Protein AF-A0A7J6D6B3-F1 (afdb_monomer_lite)

InterPro domains:
  IPR000008 C2 domain [PF00168] (29-111)
  IPR000008 C2 domain [PF00168] (119-202)
  IPR000008 C2 domain [PF00168] (240-325)
  IPR000008 C2 domain [PS50004] (6-124)
  IPR000008 C2 domain [PS50004] (220-336)
  IPR000008 C2 domain [SM00239] (27-114)
  IPR000008 C2 domain [SM00239] (117-210)
  IPR000008 C2 domain [SM00239] (239-335)
  IPR035892 C2 domain superfamily [G3DSA:2.60.40.150] (26-117)
  IPR035892 C2 domain superfamily [G3DSA:2.60.40.150] (118-225)
  IPR035892 C2 domain superfamily [G3DSA:2.60.40.150] (236-346)
  IPR035892 C2 domain superfamily [SSF49562] (24-112)
  IPR035892 C2 domain superfamily [SSF49562] (114-202)
  IPR035892 C2 domain superfamily [SSF49562] (237-329)
  IPR052784 Perforin-1 pore-forming [PTHR46096] (237-345)

pLDDT: mean 79.84, std 18.99, range [18.69, 97.81]

Radius of gyration: 27.4 Å; chains: 1; bounding box: 69×36×81 Å

Foldseek 3Di:
DDDDDDDDDDDPVVVVVVVPDPLQWAWAKDFFDKAAQQDDDPVGFQFFKKKWKDWAPFTAFIFGTHPRDRIDTGGAMGIDRGHGQQTKTKIWMWGDDLADIHTRDMDIDGHHQQFWWKKKFFKKWAQFDDDPVRFAFQKKKWKDWAPRTQGIFGTHPRDRIDTTGDMGIDRGRGQQTKIKMWMWGDDPPDIHTRAMDIDGDDADKDWDWDQGPRGIITIIMHIHGPRVDDDDDPPDQFKKKKFFKKWAQFADDPVGFAFQKKKWKDWAPRTHHIHGTHPRDRIDTDGHMTMDDNRHQQIKIKMWMWGDDSHDIHTQAMDIDRDDAAKDWDWDDTPRGIIIIIMHTD

Sequence (346 aa):
MVVFYNLGLVSLAVLMLVSQLDFASAAVRVFGLHARDLTGDPAGNNPDPYVKVWCGSNFGGMTEFRKDNANPSWSAEFNFPNCKTKDDLKFQVWDKDLNFDDHLGTCQRRLDFASAAVRVFGLHARDLTGDPAGNKPDPYLKVWCGSTFGGQTEYRKDTAHPTWSAEFNFPNCKVNETLKLEVWDKDLNFDDHLGTCTKQVQYGSFTITCYLKKGTVFYRLVSLAMLILASQLDFASAAVRVSSIYARGLTGDPFGNQPDPYIKVWCGSTFGGQTEYQRDTANPSWSAEFSFPNCRVGANLKLEVWDKDLIFDDYLGTCTKTLSRGVFNAVCSLNAGTLYYTYNVQ

Structure (mmCIF, N/CA/C/O backbone):
data_AF-A0A7J6D6B3-F1
#
_entry.id   AF-A0A7J6D6B3-F1
#
loop_
_atom_site.group_PDB
_atom_site.id
_atom_site.type_symbol
_atom_site.label_atom_id
_atom_site.label_alt_id
_atom_site.label_comp_id
_atom_site.label_asym_id
_atom_site.label_entity_id
_atom_site.label_seq_id
_atom_site.pdbx_PDB_ins_code
_atom_site.Cartn_x
_atom_site.Cartn_y
_atom_site.Cartn_z
_atom_site.occupancy
_atom_site.B_iso_or_equiv
_atom_site.auth_seq_id
_atom_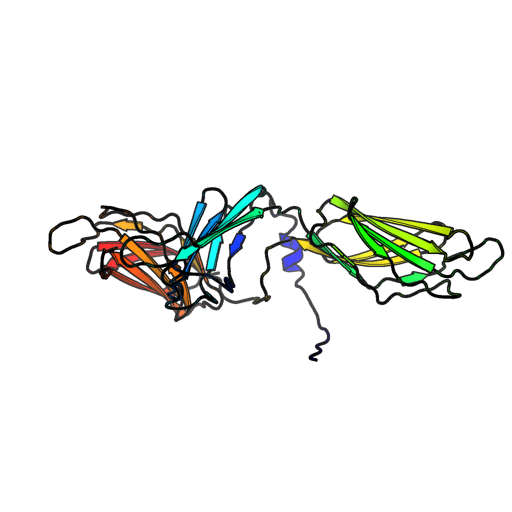site.auth_comp_id
_atom_site.auth_asym_id
_atom_site.auth_atom_id
_atom_site.pdbx_PDB_model_num
ATOM 1 N N . MET A 1 1 ? 19.019 -22.409 -2.254 1.00 32.78 1 MET A N 1
ATOM 2 C CA . MET A 1 1 ? 18.819 -22.600 -3.706 1.00 32.78 1 MET A CA 1
ATOM 3 C C . MET A 1 1 ? 17.417 -23.150 -3.908 1.00 32.78 1 MET A C 1
ATOM 5 O O . MET A 1 1 ? 17.170 -24.262 -3.471 1.00 32.78 1 MET A O 1
ATOM 9 N N . VAL A 1 2 ? 16.506 -22.373 -4.498 1.00 18.69 2 VAL A N 1
ATOM 10 C CA . VAL A 1 2 ? 15.187 -22.836 -4.968 1.00 18.69 2 VAL A CA 1
ATOM 11 C C . VAL A 1 2 ? 14.914 -22.103 -6.281 1.00 18.69 2 VAL A C 1
ATOM 13 O O . VAL A 1 2 ? 15.152 -20.901 -6.366 1.00 18.69 2 VAL A O 1
ATOM 16 N N . VAL A 1 3 ? 14.475 -22.836 -7.301 1.00 24.66 3 VAL A N 1
ATOM 17 C CA . VAL A 1 3 ? 14.192 -22.343 -8.657 1.00 24.66 3 VAL A CA 1
ATOM 18 C C . VAL A 1 3 ? 12.745 -22.691 -8.985 1.00 24.66 3 VAL A C 1
ATOM 20 O O . VAL A 1 3 ? 12.330 -23.813 -8.713 1.00 24.66 3 VAL A O 1
ATOM 23 N N . PHE A 1 4 ? 12.012 -21.780 -9.628 1.00 20.77 4 PHE A N 1
ATOM 24 C CA . PHE A 1 4 ? 10.742 -22.095 -10.289 1.00 20.77 4 PHE A CA 1
ATOM 25 C C . PHE A 1 4 ? 10.652 -21.389 -11.651 1.00 20.77 4 PHE A C 1
ATOM 27 O O . PHE A 1 4 ? 11.087 -20.249 -11.800 1.00 20.77 4 PHE A O 1
ATOM 34 N N . TYR A 1 5 ? 10.103 -22.093 -12.646 1.00 24.28 5 TYR A N 1
ATOM 35 C CA . TYR A 1 5 ? 9.922 -21.645 -14.033 1.00 24.28 5 TYR A CA 1
ATOM 36 C C . TYR A 1 5 ? 8.433 -21.379 -14.345 1.00 24.28 5 TYR A C 1
ATOM 38 O O . TYR A 1 5 ? 7.574 -22.075 -13.821 1.00 24.28 5 TYR A O 1
ATOM 46 N N . ASN A 1 6 ? 8.176 -20.410 -15.239 1.00 25.59 6 ASN A N 1
ATOM 47 C CA . ASN A 1 6 ? 7.006 -20.198 -16.126 1.00 25.59 6 ASN A CA 1
ATOM 48 C C . ASN A 1 6 ? 5.623 -20.821 -15.793 1.00 25.59 6 ASN A C 1
ATOM 50 O O . ASN A 1 6 ? 5.496 -22.039 -15.808 1.00 25.59 6 ASN A O 1
ATOM 54 N N . LEU A 1 7 ? 4.548 -20.005 -15.837 1.00 22.45 7 LEU A N 1
ATOM 55 C CA . LEU A 1 7 ? 3.576 -20.001 -16.964 1.00 22.45 7 LEU A CA 1
ATOM 56 C C . LEU A 1 7 ? 2.496 -18.882 -16.881 1.00 22.45 7 LEU A C 1
ATOM 58 O O . LEU A 1 7 ? 1.923 -18.652 -15.827 1.00 22.45 7 LEU A O 1
ATOM 62 N N . GLY A 1 8 ? 2.156 -18.288 -18.037 1.00 27.94 8 GLY A N 1
ATOM 63 C CA . GLY A 1 8 ? 0.769 -18.182 -18.552 1.00 27.94 8 GLY A CA 1
ATOM 64 C C . GLY A 1 8 ? -0.277 -17.191 -17.982 1.00 27.94 8 GLY A C 1
ATOM 65 O O . GLY A 1 8 ? -0.783 -17.375 -16.888 1.00 27.94 8 GLY A O 1
ATOM 66 N N . LEU A 1 9 ? -0.762 -16.301 -18.869 1.00 25.34 9 LEU A N 1
ATOM 67 C CA . LEU A 1 9 ? -2.100 -15.656 -18.900 1.00 25.34 9 LEU A CA 1
ATOM 68 C C . LEU A 1 9 ? -2.504 -14.656 -17.789 1.00 25.34 9 LEU A C 1
ATOM 70 O O . LEU A 1 9 ? -3.110 -15.004 -16.782 1.00 25.34 9 LEU A O 1
ATOM 74 N N . VAL A 1 10 ? -2.356 -13.360 -18.100 1.00 28.09 10 VAL A N 1
ATOM 75 C CA . VAL A 1 10 ? -3.153 -12.276 -17.491 1.00 28.09 10 VAL A CA 1
ATOM 76 C C . VAL A 1 10 ? -4.389 -12.023 -18.363 1.00 28.09 10 VAL A C 1
ATOM 78 O O . VAL A 1 10 ? -4.272 -11.879 -19.579 1.00 28.09 10 VAL A O 1
ATOM 81 N N . SER A 1 11 ? -5.575 -11.979 -17.750 1.00 31.98 11 SER A N 1
ATOM 82 C CA . SER A 1 11 ? -6.860 -11.821 -18.450 1.00 31.98 11 SER A CA 1
ATOM 83 C C . SER A 1 11 ? -6.976 -10.493 -19.214 1.00 31.98 11 SER A C 1
ATOM 85 O O . SER A 1 11 ? -6.721 -9.423 -18.657 1.00 31.98 11 SER A O 1
ATOM 87 N N . LEU A 1 12 ? -7.470 -10.558 -20.459 1.00 28.27 12 LEU A N 1
ATOM 88 C CA . LEU A 1 12 ? -7.765 -9.391 -21.308 1.00 28.27 12 LEU A CA 1
ATOM 89 C C . LEU A 1 12 ? -8.704 -8.374 -20.627 1.00 28.27 12 LEU A C 1
ATOM 91 O O . LEU A 1 12 ? -8.614 -7.176 -20.891 1.00 28.27 12 LEU A O 1
ATOM 95 N N . ALA A 1 13 ? -9.583 -8.840 -19.733 1.00 26.12 13 ALA A N 1
ATOM 96 C CA . ALA A 1 13 ? -10.536 -7.993 -19.017 1.00 26.12 13 ALA A CA 1
ATOM 97 C C . ALA A 1 13 ? -9.857 -7.007 -18.047 1.00 26.12 13 ALA A C 1
ATOM 99 O O . ALA A 1 13 ? -10.370 -5.912 -17.831 1.00 26.12 13 ALA A O 1
ATOM 100 N N . VAL A 1 14 ? -8.685 -7.358 -17.501 1.00 31.08 14 VAL A N 1
ATOM 101 C CA . VAL A 1 14 ? -7.934 -6.482 -16.584 1.00 31.08 14 VAL A CA 1
ATOM 102 C C . VAL A 1 14 ? -7.269 -5.331 -17.349 1.00 31.08 14 VAL A C 1
ATOM 104 O O . VAL A 1 14 ? -7.207 -4.219 -16.840 1.00 31.08 14 VAL A O 1
ATOM 107 N N . LEU A 1 15 ? -6.837 -5.558 -18.595 1.00 32.09 15 LEU A N 1
ATOM 108 C CA . LEU A 1 15 ? -6.246 -4.520 -19.455 1.00 32.09 15 LEU A CA 1
ATOM 109 C C . LEU A 1 15 ? -7.269 -3.471 -19.925 1.00 32.09 15 LEU A C 1
ATOM 111 O O . LEU A 1 15 ? -6.925 -2.298 -20.036 1.00 32.09 15 LEU A O 1
ATOM 115 N N . MET A 1 16 ? -8.519 -3.875 -20.174 1.00 29.30 16 MET A N 1
ATOM 116 C CA . MET A 1 16 ? -9.579 -2.991 -20.689 1.00 29.30 16 MET A CA 1
ATOM 117 C C . MET A 1 16 ? -10.085 -1.956 -19.669 1.00 29.30 16 MET A C 1
ATOM 119 O O . MET A 1 16 ? -10.545 -0.894 -20.072 1.00 29.30 16 MET A O 1
ATOM 123 N N . LEU A 1 17 ? -10.002 -2.233 -18.363 1.00 37.72 17 LEU A N 1
ATOM 124 C CA . LEU A 1 17 ? -10.461 -1.303 -17.316 1.00 37.72 17 LEU A CA 1
ATOM 125 C C . LEU A 1 17 ? -9.469 -0.156 -17.050 1.00 37.72 17 LEU A C 1
ATOM 127 O O . LEU A 1 17 ? -9.865 0.931 -16.636 1.00 37.72 17 LEU A O 1
ATOM 131 N N . VAL A 1 18 ? -8.177 -0.376 -17.312 1.00 38.53 18 VAL A N 1
ATOM 132 C CA . VAL A 1 18 ? -7.094 0.574 -16.989 1.00 38.53 18 VAL A CA 1
ATOM 133 C C . VAL A 1 18 ? -7.127 1.831 -17.872 1.00 38.53 18 VAL A C 1
ATOM 135 O O . VAL A 1 18 ? -6.624 2.872 -17.464 1.00 38.53 18 VAL A O 1
ATOM 138 N N . SER A 1 19 ? -7.760 1.781 -19.048 1.00 35.44 19 SER A N 1
ATOM 139 C CA . SER A 1 19 ? -7.907 2.937 -19.949 1.00 35.44 19 SER A CA 1
ATOM 140 C C . SER A 1 19 ? -9.041 3.904 -19.574 1.00 35.44 19 SER A C 1
ATOM 142 O O . SER A 1 19 ? -9.163 4.948 -20.212 1.00 35.44 19 SER A O 1
ATOM 144 N N . GLN A 1 20 ? -9.857 3.584 -18.561 1.00 34.94 20 GLN A N 1
ATOM 145 C CA . GLN A 1 20 ? -10.961 4.434 -18.078 1.00 34.94 20 GLN A CA 1
ATOM 146 C C . GLN A 1 20 ? -10.840 4.838 -16.599 1.00 34.94 20 GLN A C 1
ATOM 148 O O . GLN A 1 20 ? -11.700 5.550 -16.085 1.00 34.94 20 GLN A O 1
ATOM 153 N N . LEU A 1 21 ? -9.783 4.405 -15.908 1.00 39.59 21 LEU A N 1
ATOM 154 C CA . LEU A 1 21 ? -9.513 4.806 -14.530 1.00 39.59 21 LEU A CA 1
ATOM 155 C C . LEU A 1 21 ? -8.898 6.210 -14.493 1.00 39.59 21 LEU A C 1
ATOM 157 O O . LEU A 1 21 ? -7.819 6.442 -15.036 1.00 39.59 21 LEU A O 1
ATOM 161 N N . ASP A 1 22 ? -9.568 7.134 -13.804 1.00 34.34 22 ASP A N 1
ATOM 162 C CA . ASP A 1 22 ? -8.961 8.404 -13.414 1.00 34.34 22 ASP A CA 1
ATOM 163 C C . ASP A 1 22 ? -7.906 8.139 -12.326 1.00 34.34 22 ASP A C 1
ATOM 165 O O . ASP A 1 22 ? -8.219 7.909 -11.156 1.00 34.34 22 ASP A O 1
ATOM 169 N N . PHE A 1 23 ? -6.632 8.157 -1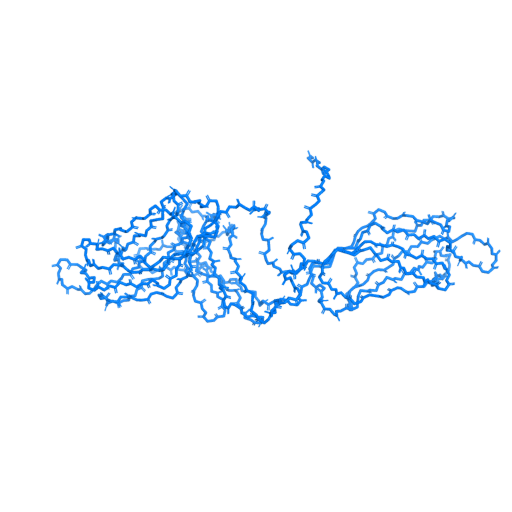2.723 1.00 40.41 23 PHE A N 1
ATOM 170 C CA . PHE A 1 23 ? -5.488 7.926 -11.835 1.00 40.41 23 PHE A CA 1
ATOM 171 C C . PHE A 1 23 ? -5.298 9.027 -10.766 1.00 40.41 23 PHE A C 1
ATOM 173 O O . PHE A 1 23 ? -4.365 8.936 -9.964 1.00 40.41 23 PHE A O 1
ATOM 180 N N . ALA A 1 24 ? -6.157 10.055 -10.713 1.00 35.91 24 ALA A N 1
ATOM 181 C CA . ALA A 1 24 ? -6.178 11.035 -9.627 1.00 35.91 24 ALA A CA 1
ATOM 182 C C . ALA A 1 24 ? -6.501 10.415 -8.251 1.00 35.91 24 ALA A C 1
ATOM 184 O O . ALA A 1 24 ? -6.016 10.919 -7.233 1.00 35.91 24 ALA A O 1
ATOM 185 N N . SER A 1 25 ? -7.265 9.315 -8.214 1.00 41.88 25 SER A N 1
ATOM 186 C CA . SER A 1 25 ? -7.573 8.552 -6.997 1.00 41.88 25 SER A CA 1
ATOM 187 C C . SER A 1 25 ? -7.360 7.055 -7.212 1.00 41.88 25 SER A C 1
ATOM 189 O O . SER A 1 25 ? -8.041 6.438 -8.030 1.00 41.88 25 SER A O 1
ATOM 191 N N . ALA A 1 26 ? -6.461 6.455 -6.435 1.00 48.12 26 ALA A N 1
ATOM 192 C CA . ALA A 1 26 ? -6.279 5.009 -6.395 1.00 48.12 26 ALA A CA 1
ATOM 193 C C . ALA A 1 26 ? -6.653 4.493 -5.005 1.00 48.12 26 ALA A C 1
ATOM 195 O O . ALA A 1 26 ? -6.256 5.076 -3.996 1.00 48.12 26 ALA A O 1
ATOM 196 N N . ALA A 1 27 ? -7.371 3.369 -4.945 1.00 58.22 27 ALA A N 1
ATOM 197 C CA . ALA A 1 27 ? -7.605 2.683 -3.683 1.00 58.22 27 ALA A CA 1
ATOM 198 C C . ALA A 1 27 ? -6.277 2.095 -3.177 1.00 58.22 27 ALA A C 1
ATOM 200 O O . ALA A 1 27 ? -5.807 1.077 -3.689 1.00 58.22 27 ALA A O 1
ATOM 201 N N . VAL A 1 28 ? -5.659 2.749 -2.193 1.00 68.75 28 VAL A N 1
ATOM 202 C CA . VAL A 1 28 ? -4.414 2.273 -1.582 1.00 68.75 28 VAL A CA 1
ATOM 203 C C . VAL A 1 28 ? -4.753 1.235 -0.527 1.00 68.75 28 VAL A C 1
ATOM 205 O O . VAL A 1 28 ? -5.562 1.477 0.369 1.00 68.75 28 VAL A O 1
ATOM 208 N N . ARG A 1 29 ? -4.106 0.076 -0.630 1.00 66.81 29 ARG A N 1
ATOM 209 C CA . ARG A 1 29 ? -4.204 -1.017 0.333 1.00 66.81 29 ARG A CA 1
ATOM 210 C C . ARG A 1 29 ? -2.893 -1.132 1.101 1.00 66.81 29 ARG A C 1
ATOM 212 O O . ARG A 1 29 ? -1.826 -1.123 0.493 1.00 66.81 29 ARG A O 1
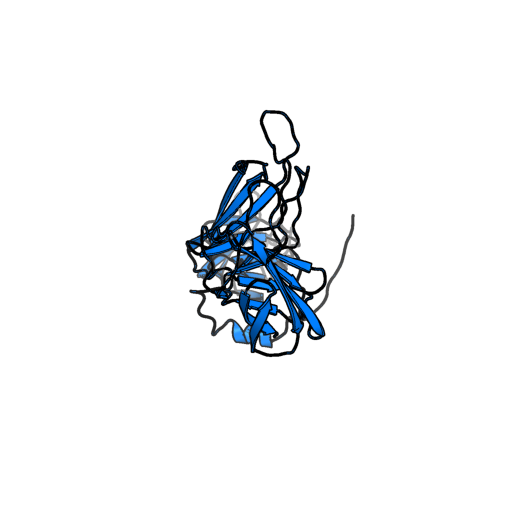ATOM 219 N N . VAL A 1 30 ? -2.987 -1.282 2.414 1.00 70.56 30 VAL A N 1
ATOM 220 C CA . VAL A 1 30 ? -1.868 -1.582 3.311 1.00 70.56 30 VAL A CA 1
ATOM 221 C C . VAL A 1 30 ? -2.106 -2.949 3.933 1.00 70.56 30 VAL A C 1
ATOM 223 O O . VAL A 1 30 ? -3.174 -3.185 4.487 1.00 70.56 30 VAL A O 1
ATOM 226 N N . PHE A 1 31 ? -1.116 -3.832 3.841 1.00 69.69 31 PHE A N 1
ATOM 227 C CA . PHE A 1 31 ? -1.141 -5.200 4.362 1.00 69.69 31 PHE A CA 1
ATOM 228 C C . PHE A 1 31 ? 0.298 -5.718 4.522 1.00 69.69 31 PHE A C 1
ATOM 230 O O . PHE A 1 31 ? 1.243 -5.066 4.073 1.00 69.69 31 PHE A O 1
ATOM 237 N N . GLY A 1 32 ? 0.479 -6.876 5.167 1.00 67.50 32 GLY A N 1
ATOM 238 C CA . GLY A 1 32 ? 1.806 -7.485 5.351 1.00 67.50 32 GLY A CA 1
ATOM 239 C C . GLY A 1 32 ? 2.746 -6.671 6.250 1.00 67.50 32 GLY A C 1
ATOM 240 O O . GLY A 1 32 ? 3.968 -6.722 6.083 1.00 67.50 32 GLY A O 1
ATOM 241 N N . LEU A 1 33 ? 2.179 -5.889 7.176 1.00 75.12 33 LEU A N 1
ATOM 242 C CA . LEU A 1 33 ? 2.941 -5.053 8.096 1.00 75.12 33 LEU A CA 1
ATOM 243 C C . LEU A 1 33 ? 3.822 -5.917 9.002 1.00 75.12 33 LEU A C 1
ATOM 245 O O . LEU A 1 33 ? 3.358 -6.871 9.630 1.00 75.12 33 LEU A O 1
ATOM 249 N N . HIS A 1 34 ? 5.088 -5.534 9.096 1.00 80.69 34 HIS A N 1
ATOM 250 C CA . HIS A 1 34 ? 6.071 -6.116 9.996 1.00 80.69 34 HIS A CA 1
ATOM 251 C C . HIS A 1 34 ? 7.099 -5.049 10.373 1.00 80.69 34 HIS A C 1
ATOM 253 O O . HIS A 1 34 ? 7.338 -4.108 9.613 1.00 80.69 34 HIS A O 1
ATOM 259 N N . ALA A 1 35 ? 7.705 -5.205 11.543 1.00 79.44 35 ALA A N 1
ATOM 260 C CA . ALA A 1 35 ? 8.858 -4.425 11.966 1.00 79.44 35 ALA A CA 1
ATOM 261 C C . ALA A 1 35 ? 9.944 -5.369 12.494 1.00 79.44 35 ALA A C 1
ATOM 263 O O . ALA A 1 35 ? 9.709 -6.562 12.694 1.00 79.44 35 ALA A O 1
ATOM 264 N N . ARG A 1 36 ? 11.146 -4.834 12.676 1.00 83.81 36 ARG A N 1
ATOM 265 C CA . ARG A 1 36 ? 12.301 -5.555 13.205 1.00 83.81 36 ARG A CA 1
ATOM 266 C C . ARG A 1 36 ? 13.120 -4.633 14.083 1.00 83.81 36 ARG A C 1
ATOM 268 O O . ARG A 1 36 ? 13.089 -3.422 13.860 1.00 83.81 36 ARG A O 1
ATOM 275 N N . ASP A 1 37 ? 13.867 -5.231 15.001 1.00 87.06 37 ASP A N 1
ATOM 276 C CA . ASP A 1 37 ? 14.859 -4.542 15.826 1.00 87.06 37 ASP A CA 1
ATOM 277 C C . ASP A 1 37 ? 14.285 -3.301 16.551 1.00 87.06 37 ASP A C 1
ATOM 279 O O . ASP A 1 37 ? 14.974 -2.294 16.712 1.00 87.06 37 ASP A O 1
ATOM 283 N N . LEU A 1 38 ? 13.005 -3.350 16.952 1.00 86.75 38 LEU A N 1
ATOM 284 C CA . LEU A 1 38 ? 12.375 -2.283 17.731 1.00 86.75 38 LEU A CA 1
ATOM 285 C C . LEU A 1 38 ? 12.923 -2.285 19.162 1.00 86.75 38 LEU A C 1
ATOM 287 O O . LEU A 1 38 ? 12.948 -3.322 19.822 1.00 86.75 38 LEU A O 1
ATOM 291 N N . THR A 1 39 ? 13.306 -1.111 19.651 1.00 83.06 39 THR A N 1
ATOM 292 C CA . THR A 1 39 ? 13.701 -0.900 21.047 1.00 83.06 39 THR A CA 1
ATOM 293 C C . THR A 1 39 ? 12.499 -0.368 21.816 1.00 83.06 39 THR A C 1
ATOM 295 O O . THR A 1 39 ? 11.926 0.628 21.383 1.00 83.06 39 THR A O 1
ATOM 298 N N . GLY A 1 40 ? 12.133 -1.018 22.922 1.00 72.50 40 GLY A N 1
ATOM 299 C CA . GLY A 1 40 ? 11.169 -0.480 23.885 1.00 72.50 40 GLY A CA 1
ATOM 300 C C . GLY A 1 40 ? 11.831 0.472 24.884 1.00 72.50 40 GLY A C 1
ATOM 301 O O . GLY A 1 40 ? 12.902 1.030 24.620 1.00 72.50 40 GLY A O 1
ATOM 302 N N . ASP A 1 41 ? 11.205 0.615 26.047 1.00 75.12 41 ASP A N 1
ATOM 303 C CA . ASP A 1 41 ? 11.610 1.523 27.121 1.00 75.12 41 ASP A CA 1
ATOM 304 C C . ASP A 1 41 ? 13.110 1.519 27.482 1.00 75.12 41 ASP A C 1
ATOM 306 O O . ASP A 1 41 ? 13.740 0.455 27.562 1.00 75.12 41 ASP A O 1
ATOM 310 N N . PRO A 1 42 ? 13.670 2.674 27.910 1.00 62.88 42 PRO A N 1
ATOM 311 C CA . PRO A 1 42 ? 15.012 2.766 28.499 1.00 62.88 42 PRO A CA 1
ATOM 312 C C . PRO A 1 42 ? 15.257 1.844 29.709 1.00 62.88 42 PRO A C 1
ATOM 314 O O . PRO A 1 42 ? 16.409 1.625 30.084 1.00 62.88 42 PRO A O 1
ATOM 317 N N . ALA A 1 43 ? 14.195 1.319 30.330 1.00 65.50 43 ALA A N 1
ATOM 318 C CA . ALA A 1 43 ? 14.255 0.343 31.418 1.00 65.50 43 ALA A CA 1
ATOM 319 C C . ALA A 1 43 ? 14.590 -1.094 30.956 1.00 65.50 43 ALA A C 1
ATOM 321 O O . ALA A 1 43 ? 14.887 -1.940 31.800 1.00 65.50 43 ALA A O 1
ATOM 322 N N . GLY A 1 44 ? 14.589 -1.371 29.645 1.00 60.62 44 GLY A N 1
ATOM 323 C CA . GLY A 1 44 ? 15.027 -2.650 29.072 1.00 60.62 44 GLY A CA 1
ATOM 324 C C . GLY A 1 44 ? 13.933 -3.707 28.894 1.00 60.62 44 GLY A C 1
ATOM 325 O O . GLY A 1 44 ? 14.260 -4.888 28.767 1.00 60.62 44 GLY A O 1
ATOM 326 N N . ASN A 1 45 ? 12.660 -3.308 28.874 1.00 75.75 45 ASN A N 1
ATOM 327 C CA . ASN A 1 45 ? 11.559 -4.196 28.496 1.00 75.75 45 ASN A CA 1
ATOM 328 C C . ASN A 1 45 ? 11.512 -4.373 26.966 1.00 75.75 45 ASN A C 1
ATOM 330 O O . ASN A 1 45 ? 11.951 -3.505 26.209 1.00 75.75 45 ASN A O 1
ATOM 334 N N . ASN A 1 46 ? 10.996 -5.513 26.504 1.00 83.38 46 ASN A N 1
ATOM 335 C CA . ASN A 1 46 ? 10.741 -5.731 25.079 1.00 83.38 46 ASN A CA 1
ATOM 336 C C . ASN A 1 46 ? 9.449 -4.972 24.717 1.00 83.38 46 ASN A C 1
ATOM 338 O O . ASN A 1 46 ? 8.516 -5.033 25.514 1.00 83.38 46 ASN A O 1
ATOM 342 N N . PRO A 1 47 ? 9.365 -4.270 23.574 1.00 89.88 47 PRO A N 1
ATOM 343 C CA . PRO A 1 47 ? 8.207 -3.432 23.283 1.00 89.88 47 PRO A CA 1
ATOM 344 C C . PRO A 1 47 ? 6.952 -4.277 23.034 1.00 89.88 47 PRO A C 1
ATOM 346 O O . PRO A 1 47 ? 7.041 -5.406 22.539 1.00 89.88 47 PRO A O 1
ATOM 349 N N . ASP A 1 48 ? 5.788 -3.676 23.251 1.00 92.44 48 ASP A N 1
ATOM 350 C CA . ASP A 1 48 ? 4.448 -4.157 22.926 1.00 92.44 48 ASP A CA 1
ATOM 351 C C . ASP A 1 48 ? 3.912 -3.438 21.655 1.00 92.44 48 ASP A C 1
ATOM 353 O O . ASP A 1 48 ? 2.897 -2.738 21.699 1.00 92.44 48 ASP A O 1
ATOM 357 N N . PRO A 1 49 ? 4.551 -3.550 20.469 1.00 92.56 49 PRO A N 1
ATOM 358 C CA . PRO A 1 49 ? 4.311 -2.604 19.388 1.00 92.56 49 PRO A CA 1
ATOM 359 C C . PRO A 1 49 ? 2.970 -2.782 18.672 1.00 92.56 49 PRO A C 1
ATOM 361 O O . PRO A 1 49 ? 2.527 -3.899 18.369 1.00 92.56 49 PRO A O 1
ATOM 364 N N . TYR A 1 50 ? 2.397 -1.654 18.256 1.00 92.44 50 TYR A N 1
ATOM 365 C CA . TYR A 1 50 ? 1.302 -1.558 17.291 1.00 92.44 50 TYR A CA 1
ATOM 366 C C . TYR A 1 50 ? 1.550 -0.443 16.261 1.00 92.44 50 TYR A C 1
ATOM 368 O O . TYR A 1 50 ? 2.424 0.408 16.434 1.00 92.44 50 TYR A O 1
ATOM 376 N N . VAL A 1 51 ? 0.798 -0.449 15.153 1.00 91.81 51 VAL A N 1
ATOM 377 C CA . VAL A 1 51 ? 0.958 0.529 14.061 1.00 91.81 51 VAL A CA 1
ATOM 378 C C . VAL A 1 51 ? -0.341 1.281 13.794 1.00 91.81 51 VAL A C 1
ATOM 380 O O . VAL A 1 51 ? -1.362 0.661 13.498 1.00 91.81 51 VAL A O 1
ATOM 383 N N . LYS A 1 52 ? -0.285 2.618 13.819 1.00 91.69 52 LYS A N 1
ATOM 384 C CA . LYS A 1 52 ? -1.338 3.525 13.329 1.00 91.69 52 LYS A CA 1
ATOM 385 C C . LYS A 1 52 ? -1.064 3.897 11.870 1.00 91.69 52 LYS A C 1
ATOM 387 O O . LYS A 1 52 ? 0.047 4.332 11.553 1.00 91.69 52 LYS A O 1
ATOM 392 N N . VAL A 1 53 ? -2.054 3.757 10.985 1.00 87.06 53 VAL A N 1
ATOM 393 C CA . VAL A 1 53 ? -1.879 3.949 9.532 1.00 87.06 53 VAL A CA 1
ATOM 394 C C . VAL A 1 53 ? -2.740 5.101 9.011 1.00 87.06 53 VAL A C 1
ATOM 396 O O . VAL A 1 53 ? -3.929 5.200 9.309 1.00 87.06 53 VAL A O 1
ATOM 399 N N . TRP A 1 54 ? -2.137 5.966 8.196 1.00 88.44 54 TRP A N 1
ATOM 400 C CA . TRP A 1 54 ? -2.740 7.188 7.663 1.00 88.44 54 TRP A CA 1
ATOM 401 C C . TRP A 1 54 ? -2.443 7.355 6.171 1.00 88.44 54 TRP A C 1
ATOM 403 O O . TRP A 1 54 ? -1.349 7.012 5.723 1.00 88.44 54 TRP A O 1
ATOM 413 N N . CYS A 1 55 ? -3.362 7.974 5.429 1.00 83.69 55 CYS A N 1
ATOM 414 C CA . CYS A 1 55 ? -3.113 8.473 4.075 1.00 83.69 55 CYS A CA 1
ATOM 415 C C . CYS A 1 55 ? -3.545 9.937 3.966 1.00 83.69 55 CYS A C 1
ATOM 417 O O . CYS A 1 55 ? -4.733 10.255 4.079 1.00 83.69 55 CYS A O 1
ATOM 419 N N . GLY A 1 56 ? -2.574 10.836 3.791 1.00 86.94 56 GLY A N 1
ATOM 420 C CA . GLY A 1 56 ? -2.800 12.272 3.921 1.00 86.94 56 GLY A CA 1
ATOM 421 C C . GLY A 1 56 ? -3.337 12.601 5.318 1.00 86.94 56 GLY A C 1
ATOM 422 O O . GLY A 1 56 ? -2.727 12.249 6.327 1.00 86.94 56 GLY A O 1
ATOM 423 N N . SER A 1 57 ? -4.506 13.242 5.382 1.00 87.00 57 SER A N 1
ATOM 424 C CA . SER A 1 57 ? -5.228 13.523 6.632 1.00 87.00 57 SER A CA 1
ATOM 425 C C . SER A 1 57 ? -6.140 12.385 7.111 1.00 87.00 57 SER A C 1
ATOM 427 O O . SER A 1 57 ? -6.706 12.487 8.196 1.00 87.00 57 SER A O 1
ATOM 429 N N . ASN A 1 58 ? -6.339 11.329 6.317 1.00 84.88 58 ASN A N 1
ATOM 430 C CA . ASN A 1 58 ? -7.320 10.286 6.619 1.00 84.88 58 ASN A CA 1
ATOM 431 C C . ASN A 1 58 ? -6.700 9.192 7.495 1.00 84.88 58 ASN A C 1
ATOM 433 O O . ASN A 1 58 ? -5.708 8.573 7.102 1.00 84.88 58 ASN A O 1
ATOM 437 N N . PHE A 1 59 ? -7.307 8.927 8.652 1.00 88.19 59 PHE A N 1
ATOM 438 C CA . PHE A 1 59 ? -6.954 7.785 9.492 1.00 88.19 59 PHE A CA 1
ATOM 439 C C . PHE A 1 59 ? -7.558 6.496 8.928 1.00 88.19 59 PHE A C 1
ATOM 441 O O . PHE A 1 59 ? -8.753 6.450 8.645 1.00 88.19 59 PHE A O 1
ATOM 448 N N . GLY A 1 60 ? -6.742 5.454 8.767 1.00 79.81 60 GLY A N 1
ATOM 449 C CA . GLY A 1 60 ? -7.197 4.144 8.288 1.00 79.81 60 GLY A CA 1
ATOM 450 C C . GLY A 1 60 ? -7.552 3.165 9.403 1.00 79.81 60 GLY A C 1
ATOM 451 O O . GLY A 1 60 ? -8.242 2.186 9.144 1.00 79.81 60 GLY A O 1
ATOM 452 N N . GLY A 1 61 ? -7.087 3.419 10.629 1.00 88.94 61 GLY A N 1
ATOM 453 C CA . GLY A 1 61 ? -7.142 2.478 11.745 1.00 88.94 61 GLY A CA 1
ATOM 454 C C . GLY A 1 61 ? -5.750 2.089 12.247 1.00 88.94 61 GLY A C 1
ATOM 455 O O . GLY A 1 61 ? -4.720 2.601 11.792 1.00 88.94 61 GLY A O 1
ATOM 456 N N . MET A 1 62 ? -5.732 1.175 13.214 1.00 92.62 62 MET A N 1
ATOM 457 C CA . MET A 1 62 ? -4.511 0.646 13.811 1.00 92.62 62 MET A CA 1
ATOM 458 C C . MET A 1 62 ? -4.564 -0.868 14.024 1.00 92.62 62 MET A C 1
ATOM 460 O O . MET A 1 62 ? -5.626 -1.495 13.966 1.00 92.62 62 MET A O 1
ATOM 464 N N . THR A 1 63 ? -3.393 -1.468 14.222 1.00 89.56 63 THR A N 1
ATOM 465 C CA . THR A 1 63 ? -3.253 -2.899 14.517 1.00 89.56 63 THR A CA 1
ATOM 466 C C . THR A 1 63 ? -3.575 -3.206 15.986 1.00 89.56 63 THR A C 1
ATOM 468 O O . THR A 1 63 ? -3.687 -2.308 16.819 1.00 89.56 63 THR A O 1
ATOM 471 N N . GLU A 1 64 ? -3.682 -4.493 16.320 1.00 90.38 64 GLU A N 1
ATOM 472 C CA . GLU A 1 64 ? -3.454 -4.967 17.690 1.00 90.38 64 GLU A CA 1
ATOM 473 C C . GLU A 1 64 ? -1.977 -4.771 18.059 1.00 90.38 64 GLU A C 1
ATOM 475 O O . GLU A 1 64 ? -1.106 -4.745 17.177 1.00 90.38 64 GLU A O 1
ATOM 480 N N . PHE A 1 65 ? -1.699 -4.675 19.357 1.00 91.31 65 PHE A N 1
ATOM 481 C CA . PHE A 1 65 ? -0.337 -4.703 19.873 1.00 91.31 65 PHE A CA 1
ATOM 482 C C . PHE A 1 65 ? 0.223 -6.130 19.918 1.00 91.31 65 PHE A C 1
ATOM 484 O O . PHE A 1 65 ? -0.519 -7.120 19.896 1.00 91.31 65 PHE A O 1
ATOM 491 N N . ARG A 1 66 ? 1.551 -6.256 19.920 1.00 91.06 66 ARG A N 1
ATOM 492 C CA . ARG A 1 66 ? 2.254 -7.542 19.995 1.00 91.06 66 ARG A CA 1
ATOM 493 C C . ARG A 1 66 ? 3.095 -7.591 21.253 1.00 91.06 66 ARG A C 1
ATOM 495 O O . ARG A 1 66 ? 4.239 -7.173 21.215 1.00 91.06 66 ARG A O 1
ATOM 502 N N . LYS A 1 67 ? 2.518 -8.132 22.327 1.00 91.00 67 LYS A N 1
ATOM 503 C CA . LYS A 1 67 ? 3.183 -8.208 23.624 1.00 91.00 67 LYS A CA 1
ATOM 504 C C . LYS A 1 67 ? 4.598 -8.806 23.547 1.00 91.00 67 LYS A C 1
ATOM 506 O O . LYS A 1 67 ? 4.777 -9.846 22.908 1.00 91.00 67 LYS A O 1
ATOM 511 N N . ASP A 1 68 ? 5.540 -8.159 24.229 1.00 90.06 68 ASP A N 1
ATOM 512 C CA . ASP A 1 68 ? 6.944 -8.521 24.396 1.00 90.06 68 ASP A CA 1
ATOM 513 C C . ASP A 1 68 ? 7.615 -8.918 23.062 1.00 90.06 68 ASP A C 1
ATOM 515 O O . ASP A 1 68 ? 8.216 -9.994 22.954 1.00 90.06 68 ASP A O 1
ATOM 519 N N . ASN A 1 69 ? 7.519 -8.088 22.014 1.00 89.19 69 ASN A N 1
ATOM 520 C CA . ASN A 1 69 ? 7.985 -8.439 20.669 1.00 89.19 69 ASN A CA 1
ATOM 521 C C . ASN A 1 69 ? 8.607 -7.286 19.849 1.00 89.19 69 ASN A C 1
ATOM 523 O O . ASN A 1 69 ? 7.938 -6.638 19.046 1.00 89.19 69 ASN A O 1
ATOM 527 N N . ALA A 1 70 ? 9.938 -7.165 19.904 1.00 87.75 70 ALA A N 1
ATOM 528 C CA . ALA A 1 70 ? 10.746 -6.286 19.044 1.00 87.75 70 ALA A CA 1
ATOM 529 C C . ALA A 1 70 ? 10.711 -6.579 17.522 1.00 87.75 70 ALA A C 1
ATOM 531 O O . ALA A 1 70 ? 11.179 -5.760 16.726 1.00 87.75 70 ALA A O 1
ATOM 532 N N . ASN A 1 71 ? 10.195 -7.736 17.087 1.00 84.88 71 ASN A N 1
ATOM 533 C CA . ASN A 1 71 ? 10.146 -8.159 15.679 1.00 84.88 71 ASN A CA 1
ATOM 534 C C . ASN A 1 71 ? 8.714 -8.557 15.253 1.00 84.88 71 ASN A C 1
ATOM 536 O O . ASN A 1 71 ? 8.458 -9.705 14.870 1.00 84.88 71 ASN A O 1
ATOM 540 N N . PRO A 1 72 ? 7.740 -7.638 15.370 1.00 87.50 72 PRO A N 1
ATOM 541 C CA . PRO A 1 72 ? 6.327 -7.948 15.222 1.00 87.50 72 PRO A CA 1
ATOM 542 C C . PRO A 1 72 ? 5.916 -8.177 13.765 1.00 87.50 72 PRO A C 1
ATOM 544 O O . PRO A 1 72 ? 6.512 -7.674 12.811 1.00 87.50 72 PRO A O 1
ATOM 547 N N . SER A 1 73 ? 4.812 -8.902 13.593 1.00 80.38 73 SER A N 1
ATOM 548 C CA . SER A 1 73 ? 4.089 -9.014 12.324 1.00 80.38 73 SER A CA 1
ATOM 549 C C . SER A 1 73 ? 2.581 -8.980 12.576 1.00 80.38 73 SER A C 1
ATOM 551 O O . SER A 1 73 ? 2.072 -9.584 13.533 1.00 80.38 73 SER A O 1
ATOM 553 N N . TRP A 1 74 ? 1.857 -8.276 11.708 1.00 81.00 74 TRP A N 1
ATOM 554 C CA . TRP A 1 74 ? 0.422 -8.036 11.839 1.00 81.00 74 TRP A CA 1
ATOM 555 C C . TRP A 1 74 ? -0.325 -8.470 10.575 1.00 81.00 74 TRP A C 1
ATOM 557 O O . TRP A 1 74 ? 0.066 -8.145 9.457 1.00 81.00 74 TRP A O 1
ATOM 567 N N . SER A 1 75 ? -1.436 -9.182 10.770 1.00 75.12 75 SER A N 1
ATOM 568 C CA . SER A 1 75 ? -2.355 -9.607 9.704 1.00 75.12 75 SER A CA 1
ATOM 569 C C . SER A 1 75 ? -3.403 -8.553 9.339 1.00 75.12 75 SER A C 1
ATOM 571 O O . SER A 1 75 ? -4.219 -8.802 8.460 1.00 75.12 75 SER A O 1
ATOM 573 N N . ALA A 1 76 ? -3.437 -7.430 10.062 1.00 76.19 76 ALA A N 1
ATOM 574 C CA . ALA A 1 76 ? -4.409 -6.364 9.855 1.00 76.19 76 ALA A CA 1
ATOM 575 C C . ALA A 1 76 ? -4.178 -5.662 8.510 1.00 76.19 76 ALA A C 1
ATOM 577 O O . ALA A 1 76 ? -3.038 -5.527 8.051 1.00 76.19 76 ALA A O 1
ATOM 578 N N . GLU A 1 77 ? -5.265 -5.192 7.903 1.00 74.56 77 GLU A N 1
ATOM 579 C CA . GLU A 1 77 ? -5.244 -4.594 6.574 1.00 74.56 77 GLU A CA 1
ATOM 580 C C . GLU A 1 77 ? -6.132 -3.357 6.487 1.00 74.56 77 GLU A C 1
ATOM 582 O O . GLU A 1 77 ? -7.304 -3.370 6.867 1.00 74.56 77 GLU A O 1
ATOM 587 N N . PHE A 1 78 ? -5.583 -2.299 5.896 1.00 73.12 78 PHE A N 1
ATOM 588 C CA . PHE A 1 78 ? -6.228 -0.993 5.815 1.00 73.12 78 PHE A CA 1
ATOM 589 C C . PHE A 1 78 ? -6.480 -0.618 4.357 1.00 73.12 78 PHE A C 1
ATOM 591 O O . PHE A 1 78 ? -5.623 -0.817 3.487 1.00 73.12 78 PHE A O 1
ATOM 598 N N . ASN A 1 79 ? -7.664 -0.073 4.083 1.00 69.62 79 ASN A N 1
ATOM 599 C CA . ASN A 1 79 ? -8.077 0.364 2.754 1.00 69.62 79 ASN A CA 1
ATOM 600 C C . ASN A 1 79 ? -8.354 1.866 2.766 1.00 69.62 79 ASN A C 1
ATOM 602 O O . ASN A 1 79 ? -9.178 2.347 3.533 1.00 69.62 79 ASN A O 1
ATOM 606 N N . PHE A 1 80 ? -7.714 2.587 1.855 1.00 71.25 80 PHE A N 1
ATOM 607 C CA . PHE A 1 80 ? -7.911 4.013 1.658 1.00 71.25 80 PHE A CA 1
ATOM 608 C C . PHE A 1 80 ? -8.440 4.238 0.234 1.00 71.25 80 PHE A C 1
ATOM 610 O O . PHE A 1 80 ? -7.647 4.382 -0.701 1.00 71.25 80 PHE A O 1
ATOM 617 N N . PRO A 1 81 ? -9.770 4.254 0.019 1.00 63.66 81 PRO A N 1
ATOM 618 C CA . PRO A 1 81 ? -10.339 4.352 -1.327 1.00 63.66 81 PRO A CA 1
ATOM 619 C C . PRO A 1 81 ? -10.095 5.727 -1.966 1.00 63.66 81 PRO A C 1
ATOM 621 O O . PRO A 1 81 ? -10.109 5.844 -3.186 1.00 63.66 81 PRO A O 1
ATOM 624 N N . ASN A 1 82 ? -9.854 6.744 -1.132 1.00 69.62 82 ASN A N 1
ATOM 625 C CA . ASN A 1 82 ? -9.770 8.153 -1.505 1.00 69.62 82 ASN A CA 1
ATOM 626 C C . ASN A 1 82 ? -8.345 8.735 -1.385 1.00 69.62 82 ASN A C 1
ATOM 628 O O . ASN A 1 82 ? -8.204 9.957 -1.343 1.00 69.62 82 ASN A O 1
ATOM 632 N N . CYS A 1 83 ? -7.298 7.897 -1.311 1.00 69.44 83 CYS A N 1
ATOM 633 C CA . CYS A 1 83 ? -5.913 8.376 -1.416 1.00 69.44 83 CYS A CA 1
ATOM 634 C C . CYS A 1 83 ? -5.671 9.024 -2.780 1.00 69.44 83 CYS A C 1
ATOM 636 O O . CYS A 1 83 ? -6.024 8.467 -3.826 1.00 69.44 83 CYS A O 1
ATOM 638 N N . LYS A 1 84 ? -4.989 10.165 -2.772 1.00 70.50 84 LYS A N 1
ATOM 639 C CA . LYS A 1 84 ? -4.610 10.906 -3.973 1.00 70.50 84 LYS A CA 1
ATOM 640 C C . LYS A 1 84 ? -3.113 10.801 -4.213 1.00 70.50 84 LYS A C 1
ATOM 642 O O . LYS A 1 84 ? -2.315 10.561 -3.306 1.00 70.50 84 LYS A O 1
ATOM 647 N N . THR A 1 85 ? -2.711 11.016 -5.461 1.00 67.38 85 THR A N 1
ATOM 648 C CA . THR A 1 85 ? -1.289 11.207 -5.758 1.00 67.38 85 THR A CA 1
ATOM 649 C C . THR A 1 85 ? -0.763 12.419 -4.983 1.00 67.38 85 THR A C 1
ATOM 651 O O . THR A 1 85 ? -1.448 13.437 -4.872 1.00 67.38 85 THR A O 1
ATOM 654 N N . LYS A 1 86 ? 0.466 12.320 -4.474 1.00 76.06 86 LYS A N 1
ATOM 655 C CA . LYS A 1 86 ? 1.157 13.271 -3.587 1.00 76.06 86 LYS A CA 1
ATOM 656 C C . LYS A 1 86 ? 0.678 13.336 -2.132 1.00 76.06 86 LYS A C 1
ATOM 658 O O . LYS A 1 86 ? 1.314 14.091 -1.390 1.00 76.06 86 LYS A O 1
ATOM 663 N N . ASP A 1 87 ? -0.335 12.568 -1.723 1.00 81.88 87 ASP A N 1
ATOM 664 C CA . ASP A 1 87 ? -0.631 12.338 -0.301 1.00 81.88 87 ASP A CA 1
ATOM 665 C C . ASP A 1 87 ? 0.505 11.531 0.348 1.00 81.88 87 ASP A C 1
ATOM 667 O O . ASP A 1 87 ? 1.143 10.699 -0.303 1.00 81.88 87 ASP A O 1
ATOM 671 N N . ASP A 1 88 ? 0.756 11.747 1.638 1.00 83.19 88 ASP A N 1
ATOM 672 C CA . ASP A 1 88 ? 1.730 10.960 2.397 1.00 83.19 88 ASP A CA 1
ATOM 673 C C . ASP A 1 88 ? 1.052 9.745 3.042 1.00 83.19 88 ASP A C 1
ATOM 675 O O . ASP A 1 88 ? 0.149 9.884 3.870 1.00 83.19 88 ASP A O 1
ATOM 679 N N . LEU A 1 89 ? 1.499 8.543 2.670 1.00 82.00 89 LEU A N 1
ATOM 680 C CA . LEU A 1 89 ? 1.158 7.305 3.364 1.00 82.00 89 LEU A CA 1
ATOM 681 C C . LEU A 1 89 ? 2.078 7.191 4.584 1.00 82.00 89 LEU A C 1
ATOM 683 O O . LEU A 1 89 ? 3.293 7.028 4.433 1.00 82.00 89 LEU A O 1
ATOM 687 N N . LYS A 1 90 ? 1.511 7.328 5.784 1.00 85.12 90 LYS A N 1
ATOM 688 C CA . LYS A 1 90 ? 2.241 7.463 7.050 1.00 85.12 90 LYS A CA 1
ATOM 689 C C . LYS A 1 90 ? 1.885 6.327 8.008 1.00 85.12 90 LYS A C 1
ATOM 691 O O . LYS A 1 90 ? 0.716 6.070 8.286 1.00 85.12 90 LYS A O 1
ATOM 696 N N . PHE A 1 91 ? 2.920 5.709 8.555 1.00 88.12 91 PHE A N 1
ATOM 697 C CA . PHE A 1 91 ? 2.887 4.651 9.553 1.00 88.12 91 PHE A CA 1
ATOM 698 C C . PHE A 1 91 ? 3.537 5.184 10.824 1.00 88.12 91 PHE A C 1
ATOM 700 O O . PHE A 1 91 ? 4.667 5.671 10.779 1.00 88.12 91 PHE A O 1
ATOM 707 N N . GLN A 1 92 ? 2.845 5.093 11.950 1.00 90.88 92 GLN A N 1
ATOM 708 C CA . GLN A 1 92 ? 3.412 5.417 13.255 1.00 90.88 92 GLN A CA 1
ATOM 709 C C . GLN A 1 92 ? 3.440 4.145 14.085 1.00 90.88 92 GLN A C 1
ATOM 711 O O . GLN A 1 92 ? 2.387 3.546 14.299 1.00 90.88 92 GLN A O 1
ATOM 716 N N . VAL A 1 93 ? 4.630 3.737 14.514 1.00 90.88 93 VAL A N 1
ATOM 717 C CA . VAL A 1 93 ? 4.824 2.640 15.461 1.00 90.88 93 VAL A CA 1
ATOM 718 C C . VAL A 1 93 ? 4.764 3.224 16.869 1.00 90.88 93 VAL A C 1
ATOM 720 O O . VAL A 1 93 ? 5.332 4.289 17.128 1.00 90.88 93 VAL A O 1
ATOM 723 N N . TRP A 1 94 ? 4.037 2.542 17.740 1.00 92.75 94 TRP A N 1
ATOM 724 C CA . TRP A 1 94 ? 3.810 2.909 19.133 1.00 92.75 94 TRP A CA 1
ATOM 725 C C . TRP A 1 94 ? 4.019 1.681 20.010 1.00 92.75 94 TRP A C 1
ATOM 727 O O . TRP A 1 94 ? 3.695 0.576 19.571 1.00 92.75 94 TRP A O 1
ATOM 737 N N . ASP A 1 95 ? 4.553 1.889 21.204 1.00 91.69 95 ASP A N 1
ATOM 738 C CA . ASP A 1 95 ? 4.590 0.913 22.288 1.00 91.69 95 ASP A CA 1
ATOM 739 C C . ASP A 1 95 ? 3.256 0.938 23.054 1.00 91.69 95 ASP A C 1
ATOM 741 O O . ASP A 1 95 ? 2.527 1.933 22.985 1.00 91.69 95 ASP A O 1
ATOM 745 N N . LYS A 1 96 ? 2.879 -0.154 23.726 1.00 89.94 96 LYS A N 1
ATOM 746 C CA . LYS A 1 96 ? 1.617 -0.230 24.484 1.00 89.94 96 LYS A CA 1
ATOM 747 C C . LYS A 1 96 ? 1.903 -0.341 25.974 1.00 89.94 96 LYS A C 1
ATOM 749 O O . LYS A 1 96 ? 2.136 -1.424 26.499 1.00 89.94 96 LYS A O 1
ATOM 754 N N . ASP A 1 97 ? 1.693 0.765 26.672 1.00 84.56 97 ASP A N 1
ATOM 755 C CA . ASP A 1 97 ? 2.003 0.877 28.097 1.00 84.56 97 ASP A CA 1
ATOM 756 C C . ASP A 1 97 ? 0.761 0.885 28.986 1.00 84.56 97 ASP A C 1
ATOM 758 O O . ASP A 1 97 ? -0.377 0.961 28.518 1.00 84.56 97 ASP A O 1
ATOM 762 N N . LEU A 1 98 ? 0.962 0.829 30.304 1.00 79.38 98 LEU A N 1
ATOM 763 C CA . LEU A 1 98 ? -0.139 0.933 31.269 1.00 79.38 98 LEU A CA 1
ATOM 764 C C . LEU A 1 98 ? -0.771 2.333 31.301 1.00 79.38 98 LEU A C 1
ATOM 766 O O . LEU A 1 98 ? -1.978 2.443 31.466 1.00 79.38 98 LEU A O 1
ATOM 770 N N . ASN A 1 99 ? 0.031 3.395 31.153 1.00 77.06 99 ASN A N 1
ATOM 771 C CA . ASN A 1 99 ? -0.436 4.777 31.331 1.00 77.06 99 ASN A CA 1
ATOM 772 C C . ASN A 1 99 ? -0.450 5.577 30.021 1.00 77.06 99 ASN A C 1
ATOM 774 O O . ASN A 1 99 ? -1.463 6.184 29.680 1.00 77.06 99 ASN A O 1
ATOM 778 N N . PHE A 1 100 ? 0.675 5.601 29.301 1.00 81.19 100 PHE A N 1
ATOM 779 C CA . PHE A 1 100 ? 0.868 6.413 28.101 1.00 81.19 100 PHE A CA 1
ATOM 780 C C . PHE A 1 100 ? 1.720 5.641 27.101 1.00 81.19 100 PHE A C 1
ATOM 782 O O . PHE A 1 100 ? 2.867 5.352 27.403 1.00 81.19 100 PHE A O 1
ATOM 789 N N . ASP A 1 101 ? 1.139 5.325 25.946 1.00 88.06 101 ASP A N 1
ATOM 790 C CA . ASP A 1 101 ? 1.803 4.630 24.841 1.00 88.06 101 ASP A CA 1
ATOM 791 C C . ASP A 1 101 ? 2.963 5.465 24.277 1.00 88.06 101 ASP A C 1
ATOM 793 O O . ASP A 1 101 ? 2.738 6.587 23.803 1.00 88.06 101 ASP A O 1
ATOM 797 N N . ASP A 1 102 ? 4.176 4.912 24.266 1.00 88.25 102 ASP A N 1
ATOM 798 C CA . ASP A 1 102 ? 5.363 5.622 23.780 1.00 88.25 102 ASP A CA 1
ATOM 799 C C . ASP A 1 102 ? 5.528 5.569 22.247 1.00 88.25 102 ASP A C 1
ATOM 801 O O . ASP A 1 102 ? 5.231 4.582 21.570 1.00 88.25 102 ASP A O 1
ATOM 805 N N . HIS A 1 103 ? 6.007 6.663 21.638 1.00 91.56 103 HIS A N 1
ATOM 806 C CA . HIS A 1 103 ? 6.151 6.741 20.179 1.00 91.56 103 HIS A CA 1
ATOM 807 C C . HIS A 1 103 ? 7.512 6.222 19.690 1.00 91.56 103 HIS A C 1
ATOM 809 O O . HIS A 1 103 ? 8.483 6.975 19.602 1.00 91.56 103 HIS A O 1
ATOM 815 N N . LEU A 1 104 ? 7.549 4.957 19.267 1.00 88.25 104 LEU A N 1
ATOM 816 C CA . LEU A 1 104 ? 8.766 4.290 18.784 1.00 88.25 104 LEU A CA 1
ATOM 817 C C . LEU A 1 104 ? 9.286 4.824 17.435 1.00 88.25 104 LEU A C 1
ATOM 819 O O . LEU A 1 104 ? 10.483 4.752 17.156 1.00 88.25 104 LEU A O 1
ATOM 823 N N . GLY A 1 105 ? 8.415 5.368 16.575 1.00 86.06 105 GLY A N 1
ATOM 824 C CA . GLY A 1 105 ? 8.860 6.088 15.377 1.00 86.06 105 GLY A CA 1
ATOM 825 C C . GLY A 1 105 ? 7.843 6.195 14.241 1.00 86.06 105 GLY A C 1
ATOM 826 O O . GLY A 1 105 ? 6.859 5.460 14.163 1.00 86.06 105 GLY A O 1
ATOM 827 N N . THR A 1 106 ? 8.094 7.125 13.316 1.00 85.06 106 THR A N 1
ATOM 828 C CA . THR A 1 106 ? 7.242 7.376 12.142 1.00 85.06 106 THR A CA 1
ATOM 829 C C . THR A 1 106 ? 7.978 7.044 10.842 1.00 85.06 106 THR A C 1
ATOM 831 O O . THR A 1 106 ? 9.038 7.597 10.558 1.00 85.06 106 THR A O 1
ATOM 834 N N . CYS A 1 107 ? 7.370 6.205 10.002 1.00 78.69 107 CYS A N 1
ATOM 835 C CA . CYS A 1 107 ? 7.753 6.013 8.605 1.00 78.69 107 CYS A CA 1
ATOM 836 C C . CYS A 1 107 ? 6.706 6.682 7.706 1.00 78.69 107 CYS A C 1
ATOM 838 O O . CYS A 1 107 ? 5.511 6.468 7.888 1.00 78.69 107 CYS A O 1
ATOM 840 N N . GLN A 1 108 ? 7.122 7.479 6.722 1.00 82.88 108 GLN A N 1
ATOM 841 C CA . GLN A 1 108 ? 6.196 8.086 5.764 1.00 82.88 108 GLN A CA 1
ATOM 842 C C . GLN A 1 108 ? 6.750 8.047 4.344 1.00 82.88 108 GLN A C 1
ATOM 844 O O . GLN A 1 108 ? 7.944 8.255 4.121 1.00 82.88 108 GLN A O 1
ATOM 849 N N . ARG A 1 109 ? 5.869 7.788 3.377 1.00 73.06 109 ARG A N 1
ATOM 850 C CA . ARG A 1 109 ? 6.191 7.781 1.951 1.00 73.06 109 ARG A CA 1
ATOM 851 C C . ARG A 1 109 ? 5.142 8.568 1.184 1.00 73.06 109 ARG A C 1
ATOM 853 O O . ARG A 1 109 ? 3.967 8.206 1.179 1.00 73.06 109 ARG A O 1
ATOM 860 N N . ARG A 1 110 ? 5.600 9.579 0.452 1.00 75.31 110 ARG A N 1
ATOM 861 C CA . ARG A 1 110 ? 4.758 10.304 -0.492 1.00 75.31 110 ARG A CA 1
ATOM 862 C C . ARG A 1 110 ? 4.328 9.388 -1.633 1.00 75.31 110 ARG A C 1
ATOM 864 O O . ARG A 1 110 ? 5.173 8.771 -2.287 1.00 75.31 110 ARG A O 1
ATOM 871 N N . LEU A 1 111 ? 3.025 9.294 -1.864 1.00 69.31 111 LEU A N 1
ATOM 872 C CA . LEU A 1 111 ? 2.451 8.508 -2.946 1.00 69.31 111 LEU A CA 1
ATOM 873 C C . LEU A 1 111 ? 2.748 9.185 -4.287 1.00 69.31 111 LEU A C 1
ATOM 875 O O . LEU A 1 111 ? 2.406 10.346 -4.495 1.00 69.31 111 LEU A O 1
ATOM 879 N N . ASP A 1 112 ? 3.362 8.454 -5.213 1.00 66.25 112 ASP A N 1
ATOM 880 C CA . ASP A 1 112 ? 3.524 8.877 -6.605 1.00 66.25 112 ASP A CA 1
ATOM 881 C C . ASP A 1 112 ? 2.947 7.791 -7.516 1.00 66.25 112 ASP A C 1
ATOM 883 O O . ASP A 1 112 ? 3.642 6.859 -7.925 1.00 66.25 112 ASP A O 1
ATOM 887 N N . PHE A 1 113 ? 1.653 7.905 -7.824 1.00 57.59 113 PHE A N 1
ATOM 888 C CA . PHE A 1 113 ? 0.963 6.967 -8.715 1.00 57.59 113 PHE A CA 1
ATOM 889 C C . PHE A 1 113 ? 1.422 7.063 -10.179 1.00 57.59 113 PHE A C 1
ATOM 891 O O . PHE A 1 113 ? 0.981 6.251 -10.987 1.00 57.59 113 PHE A O 1
ATOM 898 N N . ALA A 1 114 ? 2.278 8.029 -10.543 1.00 55.81 114 ALA A N 1
ATOM 899 C CA . ALA A 1 114 ? 2.911 8.086 -11.861 1.00 55.81 114 ALA A CA 1
ATOM 900 C C . ALA A 1 114 ? 4.233 7.298 -11.915 1.00 55.81 114 ALA A C 1
ATOM 902 O O . ALA A 1 114 ? 4.782 7.115 -13.003 1.00 55.81 114 ALA A O 1
ATOM 903 N N . SER A 1 115 ? 4.748 6.827 -10.773 1.00 55.88 115 SER A N 1
ATOM 904 C CA . SER A 1 115 ? 5.907 5.937 -10.736 1.00 55.88 115 SER A CA 1
ATOM 905 C C . SER A 1 115 ? 5.532 4.512 -11.162 1.00 55.88 115 SER A C 1
ATOM 907 O O . SER A 1 115 ? 4.496 3.960 -10.781 1.00 55.88 115 SER A O 1
ATOM 909 N N . ALA A 1 116 ? 6.388 3.914 -11.983 1.00 59.09 116 ALA A N 1
ATOM 910 C CA . ALA A 1 116 ? 6.215 2.606 -12.582 1.00 59.09 116 ALA A CA 1
ATOM 911 C C . ALA A 1 116 ? 7.454 1.740 -12.324 1.00 59.09 116 ALA A C 1
ATOM 913 O O . ALA A 1 116 ? 8.590 2.146 -12.579 1.00 59.09 116 ALA A O 1
ATOM 914 N N . ALA A 1 117 ? 7.229 0.509 -11.871 1.00 65.50 117 ALA A N 1
ATOM 915 C CA . ALA A 1 117 ? 8.270 -0.503 -11.845 1.00 65.50 117 ALA A CA 1
ATOM 916 C C . ALA A 1 117 ? 8.463 -1.018 -13.279 1.00 65.50 117 ALA A C 1
ATOM 918 O O . ALA A 1 117 ? 7.649 -1.790 -13.794 1.00 65.50 117 ALA A O 1
ATOM 919 N N . VAL A 1 118 ? 9.528 -0.552 -13.934 1.00 78.00 118 VAL A N 1
ATOM 920 C CA . VAL A 1 118 ? 9.864 -0.912 -15.315 1.00 78.00 118 VAL A CA 1
ATOM 921 C C . VAL A 1 118 ? 10.936 -1.998 -15.339 1.00 78.00 118 VAL A C 1
ATOM 923 O O . VAL A 1 118 ? 12.036 -1.795 -14.832 1.00 78.00 118 VAL A O 1
ATOM 926 N N . ARG A 1 119 ? 10.639 -3.127 -15.989 1.00 82.25 119 ARG A N 1
ATOM 927 C CA . ARG A 1 119 ? 11.589 -4.207 -16.294 1.00 82.25 119 ARG A CA 1
ATOM 928 C C . ARG A 1 119 ? 11.787 -4.326 -17.802 1.00 82.25 119 ARG A C 1
ATOM 930 O O . ARG A 1 119 ? 10.824 -4.494 -18.553 1.00 82.25 119 ARG A O 1
ATOM 937 N N . VAL A 1 120 ? 13.044 -4.273 -18.231 1.00 86.38 120 VAL A N 1
ATOM 938 C CA . VAL A 1 120 ? 13.491 -4.429 -19.622 1.00 86.38 120 VAL A CA 1
ATOM 939 C C . VAL A 1 120 ? 14.279 -5.731 -19.739 1.00 86.38 120 VAL A C 1
ATOM 941 O O . VAL A 1 120 ? 15.238 -5.930 -18.998 1.00 86.38 120 VAL A O 1
ATOM 944 N N . PHE A 1 121 ? 13.873 -6.624 -20.642 1.00 88.31 121 PHE A N 1
ATOM 945 C CA . PHE A 1 121 ? 14.422 -7.983 -20.758 1.00 88.31 121 PHE A CA 1
ATOM 946 C C . PHE A 1 121 ? 14.243 -8.559 -22.173 1.00 88.31 121 PHE A C 1
ATOM 948 O O . PHE A 1 121 ? 13.633 -7.932 -23.040 1.00 88.31 121 PHE A O 1
ATOM 955 N N . GLY A 1 122 ? 14.762 -9.766 -22.430 1.00 86.50 122 GLY A N 1
ATOM 956 C CA . GLY A 1 122 ? 14.628 -10.433 -23.738 1.00 86.50 122 GLY A CA 1
ATOM 957 C C . GLY A 1 122 ? 15.357 -9.704 -24.874 1.00 86.50 122 GLY A C 1
ATOM 958 O O . GLY A 1 122 ? 14.883 -9.688 -26.013 1.00 86.50 122 GLY A O 1
ATOM 959 N N . LEU A 1 123 ? 16.473 -9.061 -24.531 1.00 94.00 123 LEU A N 1
ATOM 960 C CA . LEU A 1 123 ? 17.249 -8.172 -25.386 1.00 94.00 123 LEU A CA 1
ATOM 961 C C . LEU A 1 123 ? 17.962 -8.963 -26.486 1.00 94.00 123 LEU A C 1
ATOM 963 O O . LEU A 1 123 ? 18.768 -9.852 -26.206 1.00 94.00 123 LEU A O 1
ATOM 967 N N . HIS A 1 124 ? 17.700 -8.612 -27.739 1.00 96.94 124 HIS A N 1
ATOM 968 C CA . HIS A 1 124 ? 18.426 -9.143 -28.889 1.00 96.94 124 HIS A CA 1
ATOM 969 C C . HIS A 1 124 ? 18.416 -8.144 -30.046 1.00 96.94 124 HIS A C 1
ATOM 971 O O . HIS A 1 124 ? 17.572 -7.251 -30.102 1.00 96.94 124 HIS A O 1
ATOM 977 N N . ALA A 1 125 ? 19.349 -8.284 -30.979 1.00 96.19 125 ALA A N 1
ATOM 978 C CA . ALA A 1 125 ? 19.374 -7.490 -32.202 1.00 96.19 125 ALA A CA 1
ATOM 979 C C . ALA A 1 125 ? 19.599 -8.385 -33.423 1.00 96.19 125 ALA A C 1
ATOM 981 O O . ALA A 1 125 ? 19.953 -9.559 -33.297 1.00 96.19 125 ALA A O 1
ATOM 982 N N . ARG A 1 126 ? 19.343 -7.839 -34.609 1.00 95.31 126 ARG A N 1
ATOM 983 C CA . ARG A 1 126 ? 19.579 -8.490 -35.897 1.00 95.31 126 ARG A CA 1
ATOM 984 C C . ARG A 1 126 ? 20.092 -7.480 -36.904 1.00 95.31 126 ARG A C 1
ATOM 986 O O . ARG A 1 126 ? 19.767 -6.294 -36.810 1.00 95.31 126 ARG A O 1
ATOM 993 N N . ASP A 1 127 ? 20.840 -7.992 -37.875 1.00 93.44 127 ASP A N 1
ATOM 994 C CA . ASP A 1 127 ? 21.294 -7.244 -39.044 1.00 93.44 127 ASP A CA 1
ATOM 995 C C . ASP A 1 127 ? 22.113 -6.003 -38.644 1.00 93.44 127 ASP A C 1
ATOM 997 O O . ASP A 1 127 ? 22.055 -4.966 -39.302 1.00 93.44 127 ASP A O 1
ATOM 1001 N N . LEU A 1 128 ? 22.851 -6.100 -37.525 1.00 91.88 128 LEU A N 1
ATOM 1002 C CA . LEU A 1 128 ? 23.715 -5.021 -37.063 1.00 91.88 128 LEU A CA 1
ATOM 1003 C C . LEU A 1 128 ? 24.916 -4.862 -37.997 1.00 91.88 128 LEU A C 1
ATOM 1005 O O . LEU A 1 128 ? 25.664 -5.812 -38.232 1.00 91.88 128 LEU A O 1
ATOM 1009 N N . THR A 1 129 ? 25.120 -3.646 -38.496 1.00 86.69 129 THR A N 1
ATOM 1010 C CA . THR A 1 129 ? 26.256 -3.301 -39.360 1.00 86.69 129 THR A CA 1
ATOM 1011 C C . THR A 1 129 ? 27.274 -2.495 -38.562 1.00 86.69 129 THR A C 1
ATOM 1013 O O . THR A 1 129 ? 26.987 -1.350 -38.210 1.00 86.69 129 THR A O 1
ATOM 1016 N N . GLY A 1 130 ? 28.438 -3.078 -38.281 1.00 74.31 130 GLY A N 1
ATOM 1017 C CA . GLY A 1 130 ? 29.526 -2.415 -37.561 1.00 74.31 130 GLY A CA 1
ATOM 1018 C C . GLY A 1 130 ? 30.295 -1.427 -38.438 1.00 74.31 130 GLY A C 1
ATOM 1019 O O . GLY A 1 130 ? 29.725 -0.495 -39.020 1.00 74.31 130 GLY A O 1
ATOM 1020 N N . ASP A 1 131 ? 31.599 -1.649 -38.528 1.00 75.88 131 ASP A N 1
ATOM 1021 C CA . ASP A 1 131 ? 32.552 -0.784 -39.215 1.00 75.88 131 ASP A CA 1
ATOM 1022 C C . ASP A 1 131 ? 32.456 -0.821 -40.758 1.00 75.88 131 ASP A C 1
ATOM 1024 O O . ASP A 1 131 ? 32.246 -1.891 -41.343 1.00 75.88 131 ASP A O 1
ATOM 1028 N N . PRO A 1 132 ? 32.735 0.297 -41.469 1.00 66.69 132 PRO A N 1
ATOM 1029 C CA . PRO A 1 132 ? 32.812 0.328 -42.937 1.00 66.69 132 PRO A CA 1
ATOM 1030 C C . PRO A 1 132 ? 33.850 -0.630 -43.544 1.00 66.69 132 PRO A C 1
ATOM 1032 O O . PRO A 1 132 ? 33.761 -0.960 -44.724 1.00 66.69 132 PRO A O 1
ATOM 1035 N N . ALA A 1 133 ? 34.830 -1.076 -42.750 1.00 66.12 133 ALA A N 1
ATOM 1036 C CA . ALA A 1 133 ? 35.850 -2.043 -43.153 1.00 66.12 133 ALA A CA 1
ATOM 1037 C C . ALA A 1 133 ? 35.324 -3.490 -43.288 1.00 66.12 133 ALA A C 1
ATOM 1039 O O . ALA A 1 133 ? 36.055 -4.357 -43.761 1.00 66.12 133 ALA A O 1
ATOM 1040 N N . GLY A 1 134 ? 34.072 -3.764 -42.896 1.00 63.66 134 GLY A N 1
ATOM 1041 C CA . GLY A 1 134 ? 33.445 -5.084 -43.035 1.00 63.66 134 GLY A CA 1
ATOM 1042 C C . GLY A 1 134 ? 33.729 -6.059 -41.888 1.00 63.66 134 GLY A C 1
ATOM 1043 O O . GLY A 1 134 ? 33.408 -7.243 -42.004 1.00 63.66 134 GLY A O 1
ATOM 1044 N N . ASN A 1 135 ? 34.296 -5.578 -40.778 1.00 78.19 135 ASN A N 1
ATOM 1045 C CA . ASN A 1 135 ? 34.373 -6.347 -39.538 1.00 78.19 135 ASN A CA 1
ATOM 1046 C C . ASN A 1 135 ? 32.958 -6.622 -39.006 1.00 78.19 135 ASN A C 1
ATOM 1048 O O . ASN A 1 135 ? 32.043 -5.808 -39.163 1.00 78.19 135 ASN A O 1
ATOM 1052 N N . LYS A 1 136 ? 32.767 -7.779 -38.367 1.00 84.38 136 LYS A N 1
ATOM 1053 C CA . LYS A 1 136 ? 31.530 -8.035 -37.625 1.00 84.38 136 LYS A CA 1
ATOM 1054 C C . LYS A 1 136 ? 31.554 -7.200 -36.343 1.00 84.38 136 LYS A C 1
ATOM 1056 O O . LYS A 1 136 ? 32.616 -7.126 -35.734 1.00 84.38 136 LYS A O 1
ATOM 1061 N N . PRO A 1 137 ? 30.420 -6.615 -35.929 1.00 90.56 137 PRO A N 1
ATOM 1062 C CA . PRO A 1 137 ? 30.382 -5.823 -34.712 1.00 90.56 137 PRO A CA 1
ATOM 1063 C C . PRO A 1 137 ? 30.552 -6.712 -33.471 1.00 90.56 137 PRO A C 1
ATOM 1065 O O . PRO A 1 137 ? 30.157 -7.886 -33.472 1.00 90.56 137 PRO A O 1
ATOM 1068 N N . ASP A 1 138 ? 31.037 -6.100 -32.398 1.00 93.56 138 ASP A N 1
ATOM 1069 C CA . ASP A 1 138 ? 31.101 -6.591 -31.024 1.00 93.56 138 ASP A CA 1
ATOM 1070 C C . ASP A 1 138 ? 30.009 -5.897 -30.163 1.00 93.56 138 ASP A C 1
ATOM 1072 O O . ASP A 1 138 ? 30.314 -5.161 -29.219 1.00 93.56 138 ASP A O 1
ATOM 1076 N N . PRO A 1 139 ? 28.702 -6.055 -30.459 1.00 95.12 139 PRO A N 1
ATOM 1077 C CA . PRO A 1 139 ? 27.679 -5.157 -29.937 1.00 95.12 139 PRO A CA 1
ATOM 1078 C C . PRO A 1 139 ? 27.370 -5.333 -28.446 1.00 95.12 139 PRO A C 1
ATOM 1080 O O . PRO A 1 139 ? 27.308 -6.448 -27.910 1.00 95.12 139 PRO A O 1
ATOM 1083 N N . TYR A 1 140 ? 27.022 -4.218 -27.806 1.00 96.38 140 TYR A N 1
ATOM 1084 C CA . TYR A 1 140 ? 26.457 -4.137 -26.460 1.00 96.38 140 TYR A CA 1
ATOM 1085 C C . TYR A 1 140 ? 25.366 -3.057 -26.355 1.00 96.38 140 TYR A C 1
ATOM 1087 O O . TYR A 1 140 ? 25.213 -2.208 -27.236 1.00 96.38 140 TYR A O 1
ATOM 1095 N N . LEU A 1 141 ? 24.570 -3.104 -25.283 1.00 96.81 141 LEU A N 1
ATOM 1096 C CA . LEU A 1 141 ? 23.490 -2.149 -25.021 1.00 96.81 141 LEU A CA 1
ATOM 1097 C C . LEU A 1 141 ? 23.762 -1.318 -23.772 1.00 96.81 141 LEU A C 1
ATOM 1099 O O . LEU A 1 141 ? 24.231 -1.851 -22.769 1.00 96.81 141 LEU A O 1
ATOM 1103 N N . LYS A 1 142 ? 23.353 -0.048 -23.796 1.00 96.94 142 LYS A N 1
ATOM 1104 C CA . LYS A 1 142 ? 23.224 0.835 -22.623 1.00 96.94 142 LYS A CA 1
ATOM 1105 C C . LYS A 1 142 ? 21.753 1.235 -22.466 1.00 96.94 142 LYS A C 1
ATOM 1107 O O . LYS A 1 142 ? 21.092 1.505 -23.471 1.00 96.94 142 LYS A O 1
ATOM 1112 N N . VAL A 1 143 ? 21.219 1.257 -21.240 1.00 95.50 143 VAL A N 1
ATOM 1113 C CA . VAL A 1 143 ? 19.775 1.470 -20.993 1.00 95.50 143 VAL A CA 1
ATOM 1114 C C . VAL A 1 143 ? 19.528 2.563 -19.951 1.00 95.50 143 VAL A C 1
ATOM 1116 O O . VAL A 1 143 ? 20.168 2.591 -18.901 1.00 95.50 143 VAL A O 1
ATOM 1119 N N . TRP A 1 144 ? 18.557 3.440 -20.216 1.00 96.12 144 TRP A N 1
ATOM 1120 C CA . TRP A 1 144 ? 18.123 4.521 -19.327 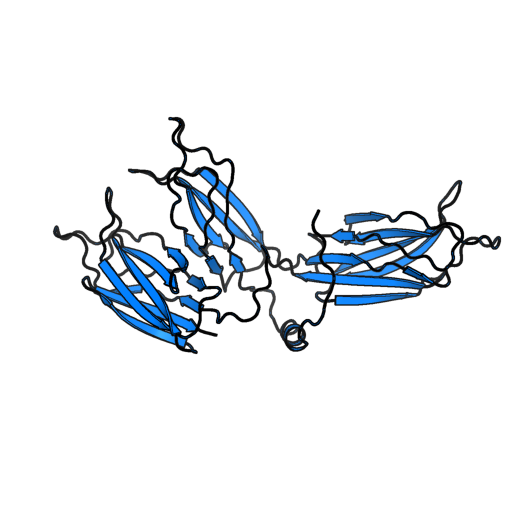1.00 96.12 144 TRP A CA 1
ATOM 1121 C C . TRP A 1 144 ? 16.597 4.617 -19.253 1.00 96.12 144 TRP A C 1
ATOM 1123 O O . TRP A 1 144 ? 15.916 4.360 -20.246 1.00 96.12 144 TRP A O 1
ATOM 1133 N N . CYS A 1 145 ? 16.075 5.103 -18.126 1.00 92.38 145 CYS A N 1
ATOM 1134 C CA . CYS A 1 145 ? 14.742 5.701 -18.045 1.00 92.38 145 CYS A CA 1
ATOM 1135 C C . CYS A 1 145 ? 14.864 7.161 -17.594 1.00 92.38 145 CYS A C 1
ATOM 1137 O O . CYS A 1 145 ? 15.469 7.448 -16.558 1.00 92.38 145 CYS A O 1
ATOM 1139 N N . GLY A 1 146 ? 14.328 8.089 -18.391 1.00 90.62 146 GLY A N 1
ATOM 1140 C CA . GLY A 1 146 ? 14.525 9.521 -18.182 1.00 90.62 146 GLY A CA 1
ATOM 1141 C C . GLY A 1 146 ? 16.018 9.868 -18.200 1.00 90.62 146 GLY A C 1
ATOM 1142 O O . GLY A 1 146 ? 16.730 9.544 -19.150 1.00 90.62 146 GLY A O 1
ATOM 1143 N N . SER A 1 147 ? 16.501 10.498 -17.129 1.00 89.81 147 SER A N 1
ATOM 1144 C CA . SER A 1 147 ? 17.929 10.749 -16.881 1.00 89.81 147 SER A CA 1
ATOM 1145 C C . SER A 1 147 ? 18.655 9.607 -16.150 1.00 89.81 147 SER A C 1
ATOM 1147 O O . SER A 1 147 ? 19.877 9.648 -16.018 1.00 89.81 147 SER A O 1
ATOM 1149 N N . THR A 1 148 ? 17.940 8.584 -15.671 1.00 89.50 148 THR A N 1
ATOM 1150 C CA . THR A 1 148 ? 18.501 7.517 -14.827 1.00 89.50 148 THR A CA 1
ATOM 1151 C C . THR A 1 148 ? 19.145 6.434 -15.684 1.00 89.50 148 THR A C 1
ATOM 1153 O O . THR A 1 148 ? 18.462 5.780 -16.471 1.00 89.50 148 THR A O 1
ATOM 1156 N N . PHE A 1 149 ? 20.447 6.202 -15.508 1.00 92.19 149 PHE A N 1
ATOM 1157 C CA . PHE A 1 149 ? 21.157 5.080 -16.126 1.00 92.19 149 PHE A CA 1
ATOM 1158 C C . PHE A 1 149 ? 20.867 3.778 -15.371 1.00 92.19 149 PHE A C 1
ATOM 1160 O O . PHE A 1 149 ? 21.061 3.710 -14.161 1.00 92.19 149 PHE A O 1
ATOM 1167 N N . GLY A 1 150 ? 20.391 2.755 -16.083 1.00 84.00 150 GLY A N 1
ATOM 1168 C CA . GLY A 1 150 ? 20.073 1.437 -15.521 1.00 84.00 150 GLY A CA 1
ATOM 1169 C C . GLY A 1 150 ? 21.192 0.409 -15.663 1.00 84.00 150 GLY A C 1
ATOM 1170 O O . GLY A 1 150 ? 21.124 -0.645 -15.038 1.00 84.00 150 GLY A O 1
ATOM 1171 N N . GLY A 1 151 ? 22.211 0.702 -16.475 1.00 90.94 151 GLY A N 1
ATOM 1172 C CA . GLY A 1 151 ? 23.353 -0.173 -16.716 1.00 90.94 151 GLY A CA 1
ATOM 1173 C C . GLY A 1 151 ? 23.577 -0.486 -18.194 1.00 90.94 151 GLY A C 1
ATOM 1174 O O . GLY A 1 151 ? 22.928 0.065 -19.089 1.00 90.94 151 GLY A O 1
ATOM 1175 N N . GLN A 1 152 ? 24.529 -1.384 -18.433 1.00 93.88 152 GLN A N 1
ATOM 1176 C CA . GLN A 1 152 ? 24.902 -1.860 -19.760 1.00 93.88 152 GLN A CA 1
ATOM 1177 C C . GLN A 1 152 ? 25.070 -3.379 -19.778 1.00 93.88 152 GLN A C 1
ATOM 1179 O O . GLN A 1 152 ? 25.268 -3.998 -18.732 1.00 93.88 152 GLN A O 1
ATOM 1184 N N . THR A 1 153 ? 24.979 -3.982 -20.960 1.00 93.69 153 THR A N 1
ATOM 1185 C CA . THR A 1 153 ? 25.259 -5.409 -21.152 1.00 93.69 153 THR A CA 1
ATOM 1186 C C . THR A 1 153 ? 26.754 -5.653 -21.331 1.00 93.69 153 THR A C 1
ATOM 1188 O O . THR A 1 153 ? 27.512 -4.747 -21.672 1.00 93.69 153 THR A O 1
ATOM 1191 N N . GLU A 1 154 ? 27.174 -6.909 -21.195 1.00 91.94 154 GLU A N 1
ATOM 1192 C CA . GLU A 1 154 ? 28.404 -7.368 -21.843 1.00 91.94 154 GLU A CA 1
ATOM 1193 C C . GLU A 1 154 ? 28.302 -7.202 -23.367 1.00 91.94 154 GLU A C 1
ATOM 1195 O O . GLU A 1 154 ? 27.201 -7.253 -23.937 1.00 91.94 154 GLU A O 1
ATOM 1200 N N . TYR A 1 155 ? 29.450 -7.063 -24.027 1.00 93.50 155 TYR A N 1
ATOM 1201 C CA . TYR A 1 155 ? 29.530 -7.145 -25.479 1.00 93.50 155 TYR A CA 1
ATOM 1202 C C . TYR A 1 155 ? 29.476 -8.598 -25.965 1.00 93.50 155 TYR A C 1
ATOM 1204 O O . TYR A 1 155 ? 29.727 -9.551 -25.216 1.00 93.50 155 TYR A O 1
ATOM 1212 N N . ARG A 1 156 ? 29.078 -8.786 -27.223 1.00 94.25 156 ARG A N 1
ATOM 1213 C CA . ARG A 1 156 ? 29.004 -10.098 -27.872 1.00 94.25 156 ARG A CA 1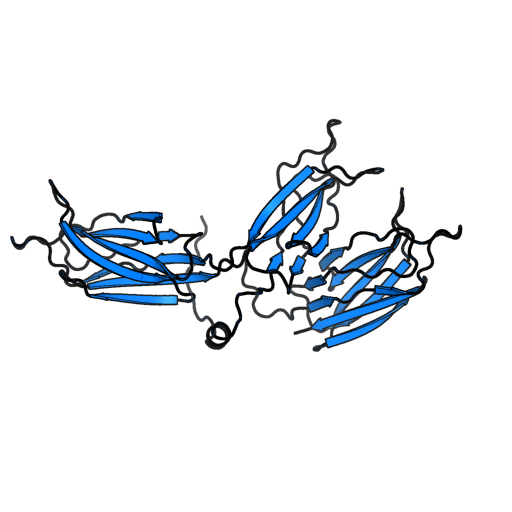
ATOM 1214 C C . ARG A 1 156 ? 29.912 -10.091 -29.086 1.00 94.25 156 ARG A C 1
ATOM 1216 O O . ARG A 1 156 ? 29.617 -9.388 -30.035 1.00 94.25 156 ARG A O 1
ATOM 1223 N N . LYS A 1 157 ? 30.999 -10.860 -29.037 1.00 91.75 157 LYS A N 1
ATOM 1224 C CA . LYS A 1 157 ? 32.052 -10.798 -30.052 1.00 91.75 157 LYS A CA 1
ATOM 1225 C C . LYS A 1 157 ? 31.593 -11.294 -31.432 1.00 91.75 157 LYS A C 1
ATOM 1227 O O . LYS A 1 157 ? 30.888 -12.303 -31.510 1.00 91.75 157 LYS A O 1
ATOM 1232 N N . ASP A 1 158 ? 32.055 -10.637 -32.493 1.00 90.62 158 ASP A N 1
ATOM 1233 C CA . ASP A 1 158 ? 31.966 -11.032 -33.900 1.00 90.62 158 ASP A CA 1
ATOM 1234 C C . ASP A 1 158 ? 30.534 -11.399 -34.367 1.00 90.62 158 ASP A C 1
ATOM 1236 O O . ASP A 1 158 ? 30.336 -12.398 -35.075 1.00 90.62 158 ASP A O 1
ATOM 1240 N N . THR A 1 159 ? 29.500 -10.629 -33.990 1.00 92.88 159 THR A N 1
ATOM 1241 C CA . THR A 1 159 ? 28.102 -10.972 -34.321 1.00 92.88 159 THR A CA 1
ATOM 1242 C C . THR A 1 159 ? 27.166 -9.800 -34.631 1.00 92.88 159 THR A C 1
ATOM 1244 O O . THR A 1 159 ? 26.842 -8.963 -33.795 1.00 92.88 159 THR A O 1
ATOM 1247 N N . ALA A 1 160 ? 26.583 -9.844 -35.833 1.00 92.31 160 ALA A N 1
ATOM 1248 C CA . ALA A 1 160 ? 25.495 -8.963 -36.262 1.00 92.31 160 ALA A CA 1
ATOM 1249 C C . ALA A 1 160 ? 24.117 -9.321 -35.653 1.00 92.31 160 ALA A C 1
ATOM 1251 O O . ALA A 1 160 ? 23.143 -8.590 -35.848 1.00 92.31 160 ALA A O 1
ATOM 1252 N N . HIS A 1 161 ? 24.009 -10.449 -34.934 1.00 95.19 161 HIS A N 1
ATOM 1253 C CA . HIS A 1 161 ? 22.750 -10.959 -34.368 1.00 95.19 161 HIS A CA 1
ATOM 1254 C C . HIS A 1 161 ? 22.897 -11.332 -32.876 1.00 95.19 161 HIS A C 1
ATOM 1256 O O . HIS A 1 161 ? 22.731 -12.498 -32.500 1.00 95.19 161 HIS A O 1
ATOM 1262 N N . PRO A 1 162 ? 23.271 -10.381 -32.003 1.00 95.88 162 PRO A N 1
ATOM 1263 C CA . PRO A 1 162 ? 23.507 -10.649 -30.590 1.00 95.88 162 PRO A CA 1
ATOM 1264 C C . PRO A 1 162 ? 22.219 -10.976 -29.827 1.00 95.88 162 PRO A C 1
ATOM 1266 O O . PRO A 1 162 ? 21.120 -10.529 -30.158 1.00 95.88 162 PRO A O 1
ATOM 1269 N N . THR A 1 163 ? 22.377 -11.716 -28.733 1.00 95.00 163 THR A N 1
ATOM 1270 C CA . THR A 1 163 ? 21.354 -11.902 -27.699 1.00 95.00 163 THR A CA 1
ATOM 1271 C C . THR A 1 163 ? 22.005 -11.736 -26.329 1.00 95.00 163 THR A C 1
ATOM 1273 O O . THR A 1 163 ? 23.097 -12.260 -26.075 1.00 95.00 163 THR A O 1
ATOM 1276 N N . TRP A 1 164 ? 21.331 -11.012 -25.438 1.00 93.12 164 TRP A N 1
ATOM 1277 C CA . TRP A 1 164 ? 21.797 -10.735 -24.084 1.00 93.12 164 TRP A CA 1
ATOM 1278 C C . TRP A 1 164 ? 20.785 -11.263 -23.064 1.00 93.12 164 TRP A C 1
ATOM 1280 O O . TRP A 1 164 ? 19.592 -10.984 -23.141 1.00 93.12 164 TRP A O 1
ATOM 1290 N N . SER A 1 165 ? 21.282 -12.017 -22.083 1.00 84.94 165 SER A N 1
ATOM 1291 C CA . SER A 1 165 ? 20.514 -12.530 -20.939 1.00 84.94 165 SER A CA 1
ATOM 1292 C C . SER A 1 165 ? 20.316 -11.496 -19.825 1.00 84.94 165 SER A C 1
ATOM 1294 O O . SER A 1 165 ? 19.651 -11.787 -18.836 1.00 84.94 165 SER A O 1
ATOM 1296 N N . ALA A 1 166 ? 20.914 -10.312 -19.967 1.00 81.69 166 ALA A N 1
ATOM 1297 C CA . ALA A 1 166 ? 20.797 -9.223 -19.013 1.00 81.69 166 ALA A CA 1
ATOM 1298 C C . ALA A 1 166 ? 19.361 -8.682 -18.940 1.00 81.69 166 ALA A C 1
ATOM 1300 O O . ALA A 1 166 ? 18.615 -8.688 -19.922 1.00 81.69 166 ALA A O 1
ATOM 1301 N N . GLU A 1 167 ? 19.010 -8.153 -17.774 1.00 83.25 167 GLU A N 1
ATOM 1302 C CA . GLU A 1 167 ? 17.742 -7.482 -17.528 1.00 83.25 167 GLU A CA 1
ATOM 1303 C C . GLU A 1 167 ? 17.979 -6.215 -16.711 1.00 83.25 167 GLU A C 1
ATOM 1305 O O . GLU A 1 167 ? 18.840 -6.188 -15.831 1.00 83.25 167 GLU A O 1
ATOM 1310 N N . PHE A 1 168 ? 17.190 -5.176 -16.974 1.00 82.81 168 PHE A N 1
ATOM 1311 C CA . PHE A 1 168 ? 17.308 -3.883 -16.303 1.00 82.81 168 PHE A CA 1
ATOM 1312 C C . PHE A 1 168 ? 16.003 -3.544 -15.591 1.00 82.81 168 PHE A C 1
ATOM 1314 O O . PHE A 1 168 ? 14.932 -3.589 -16.197 1.00 82.81 168 PHE A O 1
ATOM 1321 N N . ASN A 1 169 ? 16.101 -3.203 -14.307 1.00 77.25 169 ASN A N 1
ATOM 1322 C CA . ASN A 1 169 ? 14.964 -2.873 -13.455 1.00 77.25 169 ASN A CA 1
ATOM 1323 C C . ASN A 1 169 ? 15.072 -1.417 -12.996 1.00 77.25 169 ASN A C 1
ATOM 1325 O O . ASN A 1 169 ? 16.032 -1.041 -12.327 1.00 77.25 169 ASN A O 1
ATOM 1329 N N . PHE A 1 170 ? 14.068 -0.612 -13.326 1.00 79.00 170 PHE A N 1
ATOM 1330 C CA . PHE A 1 170 ? 13.945 0.781 -12.918 1.00 79.00 170 PHE A CA 1
ATOM 1331 C C . PHE A 1 170 ? 12.730 0.906 -11.986 1.00 79.00 170 PHE A C 1
ATOM 1333 O O . PHE A 1 170 ? 11.605 1.030 -12.472 1.00 79.00 170 PHE A O 1
ATOM 1340 N N . PRO A 1 171 ? 12.912 0.855 -10.653 1.00 65.31 171 PRO A N 1
ATOM 1341 C CA . PRO A 1 171 ? 11.790 0.880 -9.713 1.00 65.31 171 PRO A CA 1
ATOM 1342 C C . PRO A 1 171 ? 11.061 2.232 -9.672 1.00 65.31 171 PRO A C 1
ATOM 1344 O O . PRO A 1 171 ? 9.894 2.272 -9.316 1.00 65.31 171 PRO A O 1
ATOM 1347 N N . ASN A 1 172 ? 11.735 3.328 -10.044 1.00 68.44 172 ASN A N 1
ATOM 1348 C CA . ASN A 1 172 ? 11.232 4.704 -9.927 1.00 68.44 172 ASN A CA 1
ATOM 1349 C C . ASN A 1 172 ? 11.059 5.410 -11.291 1.00 68.44 172 ASN A C 1
ATOM 1351 O O . ASN A 1 172 ? 11.052 6.637 -11.349 1.00 68.44 172 ASN A O 1
ATOM 1355 N N . CYS A 1 173 ? 10.974 4.649 -12.383 1.00 77.38 173 CYS A N 1
ATOM 1356 C CA . CYS A 1 173 ? 10.772 5.172 -13.738 1.00 77.38 173 CYS A CA 1
ATOM 1357 C C . CYS A 1 173 ? 9.338 5.690 -13.885 1.00 77.38 173 CYS A C 1
ATOM 1359 O O . CYS A 1 173 ? 8.416 4.987 -13.484 1.00 77.38 173 CYS A O 1
ATOM 1361 N N . LYS A 1 174 ? 9.097 6.889 -14.420 1.00 77.75 174 LYS A N 1
ATOM 1362 C CA . LYS A 1 174 ? 7.726 7.434 -14.471 1.00 77.75 174 LYS A CA 1
ATOM 1363 C C . LYS A 1 174 ? 7.018 7.138 -15.787 1.00 77.75 174 LYS A C 1
ATOM 1365 O O . LYS A 1 174 ? 7.632 7.007 -16.844 1.00 77.75 174 LYS A O 1
ATOM 1370 N N . VAL A 1 175 ? 5.691 7.083 -15.739 1.00 73.81 175 VAL A N 1
ATOM 1371 C CA . VAL A 1 175 ? 4.856 7.102 -16.946 1.00 73.81 175 VAL A CA 1
ATOM 1372 C C . VAL A 1 175 ? 5.114 8.391 -17.724 1.00 73.81 175 VAL A C 1
ATOM 1374 O O . VAL A 1 175 ? 5.218 9.467 -17.140 1.00 73.81 175 VAL A O 1
ATOM 1377 N N . ASN A 1 176 ? 5.205 8.273 -19.048 1.00 81.69 176 ASN A N 1
ATOM 1378 C CA . ASN A 1 176 ? 5.614 9.336 -19.971 1.00 81.69 176 ASN A CA 1
ATOM 1379 C C . ASN A 1 176 ? 7.041 9.884 -19.741 1.00 81.69 176 ASN A C 1
ATOM 1381 O O . ASN A 1 176 ? 7.370 10.950 -20.260 1.00 81.69 176 ASN A O 1
ATOM 1385 N N . GLU A 1 177 ? 7.910 9.169 -19.014 1.00 89.81 177 GLU A N 1
ATOM 1386 C CA . GLU A 1 177 ? 9.357 9.326 -19.191 1.00 89.81 177 GLU A CA 1
ATOM 1387 C C . GLU A 1 177 ? 9.842 8.502 -20.391 1.00 89.81 177 GLU A C 1
ATOM 1389 O O . GLU A 1 177 ? 9.286 7.460 -20.756 1.00 89.81 177 GLU A O 1
ATOM 1394 N N . THR A 1 178 ? 10.923 8.975 -21.010 1.00 94.38 178 THR A N 1
ATOM 1395 C CA . THR A 1 178 ? 11.554 8.298 -22.143 1.00 94.38 178 THR A CA 1
ATOM 1396 C C . THR A 1 178 ? 12.413 7.139 -21.642 1.00 94.38 178 THR A C 1
ATOM 1398 O O . THR A 1 178 ? 13.466 7.363 -21.045 1.00 94.38 178 THR A O 1
ATOM 1401 N N . LEU A 1 179 ? 12.019 5.904 -21.946 1.00 95.44 179 LEU A N 1
ATOM 1402 C CA . LEU A 1 179 ? 12.928 4.762 -21.932 1.00 95.44 179 LEU A CA 1
ATOM 1403 C C . LEU A 1 179 ? 13.836 4.861 -23.166 1.00 95.44 179 LEU A C 1
ATOM 1405 O O . LEU A 1 179 ? 13.338 4.950 -24.292 1.00 95.44 179 LEU A O 1
ATOM 1409 N N . LYS A 1 180 ? 15.155 4.853 -22.963 1.00 97.12 180 LYS A N 1
ATOM 1410 C CA . LYS A 1 180 ? 16.171 4.935 -24.021 1.00 97.12 180 LYS A CA 1
ATOM 1411 C C . LYS A 1 180 ? 17.076 3.708 -23.969 1.00 97.12 180 LYS A C 1
ATOM 1413 O O . LYS A 1 180 ? 17.630 3.396 -22.918 1.00 97.12 180 LYS A O 1
ATOM 1418 N N . LEU A 1 181 ? 17.251 3.046 -25.107 1.00 97.31 181 LEU A N 1
ATOM 1419 C CA . LEU A 1 181 ? 18.265 2.017 -25.327 1.00 97.31 181 LEU A CA 1
ATOM 1420 C C . LEU A 1 181 ? 19.223 2.524 -26.407 1.00 97.31 181 LEU A C 1
ATOM 1422 O O . LEU A 1 181 ? 18.774 2.958 -27.466 1.00 97.31 181 LEU A O 1
ATOM 1426 N N . GLU A 1 182 ? 20.524 2.450 -26.166 1.00 96.62 182 GLU A N 1
ATOM 1427 C CA . GLU A 1 182 ? 21.547 2.697 -27.187 1.00 96.62 182 GLU A CA 1
ATOM 1428 C C . GLU A 1 182 ? 22.305 1.408 -27.474 1.00 96.62 182 GLU A C 1
ATOM 1430 O O . GLU A 1 182 ? 22.684 0.693 -26.544 1.00 96.62 182 GLU A O 1
ATOM 1435 N N . VAL A 1 183 ? 22.532 1.137 -28.756 1.00 96.25 183 VAL A N 1
ATOM 1436 C CA . VAL A 1 183 ? 23.361 0.039 -29.250 1.00 96.25 183 VAL A CA 1
ATOM 1437 C C . VAL A 1 183 ? 24.723 0.605 -29.624 1.00 96.25 183 VAL A C 1
ATOM 1439 O O . VAL A 1 183 ? 24.804 1.591 -30.359 1.00 96.25 183 VAL A O 1
ATOM 1442 N N . TRP A 1 184 ? 25.772 -0.027 -29.117 1.00 94.94 184 TRP A N 1
ATOM 1443 C CA . TRP A 1 184 ? 27.165 0.363 -29.300 1.00 94.94 184 TRP A CA 1
ATOM 1444 C C . TRP A 1 184 ? 27.971 -0.835 -29.800 1.00 94.94 184 TRP A C 1
ATOM 1446 O O . TRP A 1 184 ? 27.685 -1.963 -29.402 1.00 94.94 184 TRP A O 1
ATOM 1456 N N . ASP A 1 185 ? 28.949 -0.584 -30.658 1.00 93.00 185 ASP A N 1
ATOM 1457 C CA . ASP A 1 185 ? 30.010 -1.508 -31.052 1.00 93.00 185 ASP A CA 1
ATOM 1458 C C . ASP A 1 185 ? 31.169 -1.409 -30.049 1.00 93.00 185 ASP A C 1
ATOM 1460 O O . ASP A 1 185 ? 31.346 -0.355 -29.430 1.00 93.00 185 ASP A O 1
ATOM 1464 N N . LYS A 1 186 ? 31.929 -2.485 -29.825 1.00 91.69 186 LYS A N 1
ATOM 1465 C CA . LYS A 1 186 ? 33.053 -2.471 -28.875 1.00 91.69 186 LYS A CA 1
ATOM 1466 C C . LYS A 1 186 ? 34.377 -2.474 -29.623 1.00 91.69 186 LYS A C 1
ATOM 1468 O O . LYS A 1 186 ? 34.802 -3.498 -30.142 1.00 91.69 186 LYS A O 1
ATOM 1473 N N . ASP A 1 187 ? 35.102 -1.367 -29.517 1.00 86.19 187 ASP A N 1
ATOM 1474 C CA . ASP A 1 187 ? 36.359 -1.174 -30.238 1.00 86.19 187 ASP A CA 1
ATOM 1475 C C . ASP A 1 187 ? 37.572 -1.074 -29.312 1.00 86.19 187 ASP A C 1
ATOM 1477 O O . ASP A 1 187 ? 37.459 -0.913 -28.091 1.00 86.19 187 ASP A O 1
ATOM 1481 N N . LEU A 1 188 ? 38.768 -1.155 -29.904 1.00 80.12 188 LEU A N 1
ATOM 1482 C CA . LEU A 1 188 ? 40.037 -0.984 -29.188 1.00 80.12 188 LEU A CA 1
ATOM 1483 C C . LEU A 1 188 ? 40.242 0.448 -28.672 1.00 80.12 188 LEU A C 1
ATOM 1485 O O . LEU A 1 188 ? 40.848 0.627 -27.618 1.00 80.12 188 LEU A O 1
ATOM 1489 N N . ASN A 1 189 ? 39.749 1.450 -29.409 1.00 77.31 189 ASN A N 1
ATOM 1490 C CA . ASN A 1 189 ? 39.994 2.870 -29.131 1.00 77.31 189 ASN A CA 1
ATOM 1491 C C . ASN A 1 189 ? 38.710 3.636 -28.775 1.00 77.31 189 ASN A C 1
ATOM 1493 O O . ASN A 1 189 ? 38.650 4.268 -27.723 1.00 77.31 189 ASN A O 1
ATOM 1497 N N . PHE A 1 190 ? 37.692 3.589 -29.642 1.00 81.31 190 PHE A N 1
ATOM 1498 C CA . PHE A 1 190 ? 36.452 4.357 -29.498 1.00 81.31 190 PHE A CA 1
ATOM 1499 C C . PHE A 1 190 ? 35.261 3.533 -29.978 1.00 81.31 190 PHE A C 1
ATOM 1501 O O . PHE A 1 190 ? 35.177 3.243 -31.162 1.00 81.31 190 PHE A O 1
ATOM 1508 N N . ASP A 1 191 ? 34.366 3.189 -29.054 1.00 88.94 191 ASP A N 1
ATOM 1509 C CA . ASP A 1 191 ? 33.160 2.395 -29.315 1.00 88.94 191 ASP A CA 1
ATOM 1510 C C . ASP A 1 191 ? 32.199 3.106 -30.278 1.00 88.94 191 ASP A C 1
ATOM 1512 O O . ASP A 1 191 ? 31.791 4.245 -30.020 1.00 88.94 191 ASP A O 1
ATOM 1516 N N . ASP A 1 192 ? 31.797 2.425 -31.350 1.00 87.81 192 ASP A N 1
ATOM 1517 C CA . ASP A 1 192 ? 30.973 3.015 -32.407 1.00 87.81 192 ASP A CA 1
ATOM 1518 C C . ASP A 1 192 ? 29.464 3.000 -32.072 1.00 87.81 192 ASP A C 1
ATOM 1520 O O . ASP A 1 192 ? 28.891 1.983 -31.680 1.00 87.81 192 ASP A O 1
ATOM 1524 N N . HIS A 1 193 ? 28.754 4.126 -32.209 1.00 92.88 193 HIS A N 1
ATOM 1525 C CA . HIS A 1 193 ? 27.322 4.184 -31.864 1.00 92.88 193 HIS A CA 1
ATOM 1526 C C . HIS A 1 193 ? 26.433 3.681 -33.017 1.00 92.88 193 HIS A C 1
ATOM 1528 O O . HIS A 1 193 ? 26.152 4.399 -33.983 1.00 92.88 193 HIS A O 1
ATOM 1534 N N . LEU A 1 194 ? 25.916 2.457 -32.875 1.00 90.56 194 LEU A N 1
ATOM 1535 C CA . LEU A 1 194 ? 25.111 1.765 -33.887 1.00 90.56 194 LEU A CA 1
ATOM 1536 C C . LEU A 1 194 ? 23.659 2.281 -33.963 1.00 90.56 194 LEU A C 1
ATOM 1538 O O . LEU A 1 194 ? 23.050 2.298 -35.038 1.00 90.56 194 LEU A O 1
ATOM 1542 N N . GLY A 1 195 ? 23.090 2.765 -32.856 1.00 93.12 195 GLY A N 1
ATOM 1543 C CA . GLY A 1 195 ? 21.815 3.482 -32.901 1.00 93.12 195 GLY A CA 1
ATOM 1544 C C . GLY A 1 195 ? 21.069 3.601 -31.577 1.00 93.12 195 GLY A C 1
ATOM 1545 O O . GLY A 1 195 ? 21.269 2.827 -30.646 1.00 93.12 195 GLY A O 1
ATOM 1546 N N . THR A 1 196 ? 20.141 4.558 -31.527 1.00 96.06 196 THR A N 1
ATOM 1547 C CA . THR A 1 196 ? 19.288 4.821 -30.362 1.00 96.06 196 THR A CA 1
ATOM 1548 C C . THR A 1 196 ? 17.846 4.404 -30.635 1.00 96.06 196 THR A C 1
ATOM 1550 O O . THR A 1 196 ? 17.266 4.767 -31.656 1.00 96.06 196 THR A O 1
ATOM 1553 N N . CYS A 1 197 ? 17.244 3.702 -29.682 1.00 95.25 197 CYS A N 1
ATOM 1554 C CA . CYS A 1 197 ? 15.826 3.383 -29.616 1.00 95.25 197 CYS A CA 1
ATOM 1555 C C . CYS A 1 197 ? 15.199 4.120 -28.426 1.00 95.25 197 CYS A C 1
ATOM 1557 O O . CYS A 1 197 ? 15.717 4.048 -27.311 1.00 95.25 197 CYS A O 1
ATOM 1559 N N . THR A 1 198 ? 14.072 4.801 -28.636 1.00 95.88 198 THR A N 1
ATOM 1560 C CA . THR A 1 198 ? 13.327 5.488 -27.571 1.00 95.88 198 THR A CA 1
ATOM 1561 C C . THR A 1 198 ? 11.861 5.069 -27.553 1.00 95.88 198 THR A C 1
ATOM 1563 O O . THR A 1 198 ? 11.241 4.845 -28.592 1.00 95.88 198 THR A O 1
ATOM 1566 N N . LYS A 1 199 ? 11.285 4.959 -26.353 1.00 93.38 199 LYS A N 1
ATOM 1567 C CA . LYS A 1 199 ? 9.867 4.648 -26.138 1.00 93.38 199 LYS A CA 1
ATOM 1568 C C . LYS A 1 199 ? 9.366 5.402 -24.910 1.00 93.38 199 LYS A C 1
ATOM 1570 O O . LYS A 1 199 ? 9.995 5.357 -23.859 1.00 93.38 199 LYS A O 1
ATOM 1575 N N . GLN A 1 200 ? 8.221 6.072 -25.029 1.00 91.44 200 GLN A N 1
ATOM 1576 C CA . GLN A 1 200 ? 7.531 6.625 -23.863 1.00 91.44 200 GLN A CA 1
ATOM 1577 C C . GLN A 1 200 ? 6.969 5.495 -23.000 1.00 91.44 200 GLN A C 1
ATOM 1579 O O . GLN A 1 200 ? 6.304 4.590 -23.518 1.00 91.44 200 GLN A O 1
ATOM 1584 N N . VAL A 1 201 ? 7.256 5.545 -21.700 1.00 84.81 201 VAL A N 1
ATOM 1585 C CA . VAL A 1 201 ? 6.825 4.540 -20.725 1.00 84.81 201 VAL A CA 1
ATOM 1586 C C . VAL A 1 201 ? 5.315 4.629 -20.532 1.00 84.81 201 VAL A C 1
ATOM 1588 O O . VAL A 1 201 ? 4.769 5.679 -20.208 1.00 84.81 201 VAL A O 1
ATOM 1591 N N . GLN A 1 202 ? 4.641 3.502 -20.729 1.00 78.31 202 GLN A N 1
ATOM 1592 C CA . GLN A 1 202 ? 3.199 3.316 -20.569 1.00 78.31 202 GLN A CA 1
ATOM 1593 C C . GLN A 1 202 ? 2.984 2.029 -19.774 1.00 78.31 202 GLN A C 1
ATOM 1595 O O . GLN A 1 202 ? 3.820 1.130 -19.867 1.00 78.31 202 GLN A O 1
ATOM 1600 N N . TYR A 1 203 ? 1.900 1.921 -19.005 1.00 69.81 203 TYR A N 1
ATOM 1601 C CA . TYR A 1 203 ? 1.582 0.689 -18.276 1.00 69.81 203 TYR A CA 1
ATOM 1602 C C . TYR A 1 203 ? 1.245 -0.469 -19.219 1.00 69.81 203 TYR A C 1
ATOM 1604 O O . TYR A 1 203 ? 0.613 -0.273 -20.255 1.00 69.81 203 TYR A O 1
ATOM 1612 N N . GLY A 1 204 ? 1.639 -1.683 -18.831 1.00 65.88 204 GLY A N 1
ATOM 1613 C CA . GLY A 1 204 ? 1.363 -2.918 -19.561 1.00 65.88 204 GLY A CA 1
ATOM 1614 C C . GLY A 1 204 ? 2.619 -3.717 -19.908 1.00 65.88 204 GLY A C 1
ATOM 1615 O O . GLY A 1 204 ? 3.713 -3.471 -19.397 1.00 65.88 204 GLY A O 1
ATOM 1616 N N . SER A 1 205 ? 2.444 -4.699 -20.791 1.00 74.69 205 SER A N 1
ATOM 1617 C CA . SER A 1 205 ? 3.523 -5.524 -21.337 1.00 74.69 205 SER A CA 1
ATOM 1618 C C . SER A 1 205 ? 3.616 -5.305 -22.842 1.00 74.69 205 SER A C 1
ATOM 1620 O O . SER A 1 205 ? 2.642 -5.509 -23.563 1.00 74.69 205 SER A O 1
ATOM 1622 N N . PHE A 1 206 ? 4.800 -4.938 -23.322 1.00 81.12 206 PHE A N 1
ATOM 1623 C CA . PHE A 1 206 ? 5.063 -4.603 -24.716 1.00 81.12 206 PHE A CA 1
ATOM 1624 C C . PHE A 1 206 ? 6.250 -5.408 -25.242 1.00 81.12 206 PHE A C 1
ATOM 1626 O O . PHE A 1 206 ? 7.264 -5.565 -24.562 1.00 81.12 206 PHE A O 1
ATOM 1633 N N . THR A 1 207 ? 6.149 -5.878 -26.483 1.00 88.12 207 THR A N 1
ATOM 1634 C CA . THR A 1 207 ? 7.321 -6.295 -27.263 1.00 88.12 207 THR A CA 1
ATOM 1635 C C . THR A 1 207 ? 7.656 -5.149 -28.203 1.00 88.12 207 THR A C 1
ATOM 1637 O O . THR A 1 207 ? 6.819 -4.756 -29.012 1.00 88.12 207 THR A O 1
ATOM 1640 N N . ILE A 1 208 ? 8.847 -4.578 -28.058 1.00 91.62 208 ILE A N 1
ATOM 1641 C CA . ILE A 1 208 ? 9.302 -3.428 -28.834 1.00 91.62 208 ILE A CA 1
ATOM 1642 C C . ILE A 1 208 ? 10.261 -3.911 -29.918 1.00 91.62 208 ILE A C 1
ATOM 1644 O O . ILE A 1 208 ? 11.173 -4.694 -29.656 1.00 91.62 208 ILE A O 1
ATOM 1648 N N . THR A 1 209 ? 10.045 -3.418 -31.135 1.00 96.00 209 THR A N 1
ATOM 1649 C CA . THR A 1 209 ? 10.963 -3.537 -32.272 1.00 96.00 209 THR A CA 1
ATOM 1650 C C . THR A 1 209 ? 11.374 -2.128 -32.672 1.00 96.00 209 THR A C 1
ATOM 1652 O O . THR A 1 209 ? 10.512 -1.284 -32.907 1.00 96.00 209 THR A O 1
ATOM 1655 N N . CYS A 1 210 ? 12.676 -1.871 -32.720 1.00 94.81 210 CYS A N 1
ATOM 1656 C CA . CYS A 1 210 ? 13.255 -0.579 -33.059 1.00 94.81 210 CYS A CA 1
ATOM 1657 C C . CYS A 1 210 ? 14.187 -0.741 -34.259 1.00 94.81 210 CYS A C 1
ATOM 1659 O O . CYS A 1 210 ? 15.249 -1.355 -34.151 1.00 94.81 210 CYS A O 1
ATOM 1661 N N . TYR A 1 211 ? 13.783 -0.167 -35.389 1.00 93.94 211 TYR A N 1
ATOM 1662 C CA . TYR A 1 211 ? 14.596 -0.085 -36.597 1.00 93.94 211 TYR A CA 1
ATOM 1663 C C . TYR A 1 211 ? 15.611 1.053 -36.437 1.00 93.94 211 TYR A C 1
ATOM 1665 O O . TYR A 1 211 ? 15.235 2.215 -36.275 1.00 93.94 211 TYR A O 1
ATOM 1673 N N . LEU A 1 212 ? 16.894 0.707 -36.432 1.00 90.56 212 LEU A N 1
ATOM 1674 C CA . LEU A 1 212 ? 18.023 1.624 -36.312 1.00 90.56 212 LEU A CA 1
ATOM 1675 C C . LEU A 1 212 ? 18.634 1.864 -37.699 1.00 90.56 212 LEU A C 1
ATOM 1677 O O . LEU A 1 212 ? 18.339 1.159 -38.661 1.00 90.56 212 LEU A O 1
ATOM 1681 N N . LYS A 1 213 ? 19.538 2.844 -37.810 1.00 85.50 213 LYS A N 1
ATOM 1682 C CA . LYS A 1 213 ? 20.282 3.074 -39.062 1.00 85.50 213 LYS A CA 1
ATOM 1683 C C . LYS A 1 213 ? 21.211 1.907 -39.418 1.00 85.50 213 LYS A C 1
ATOM 1685 O O . LYS A 1 213 ? 21.381 1.618 -40.595 1.00 85.50 213 LYS A O 1
ATOM 1690 N N . LYS A 1 214 ? 21.801 1.266 -38.402 1.00 88.25 214 LYS A N 1
ATOM 1691 C CA . LYS A 1 214 ? 22.755 0.155 -38.517 1.00 88.25 214 LYS A CA 1
ATOM 1692 C C . LYS A 1 214 ? 22.162 -1.173 -37.996 1.00 88.25 214 LYS A C 1
ATOM 1694 O O . LYS A 1 214 ? 22.841 -1.880 -37.263 1.00 88.25 214 LYS A O 1
ATOM 1699 N N . GLY A 1 215 ? 20.892 -1.487 -38.297 1.00 92.56 215 GLY A N 1
ATOM 1700 C CA . GLY A 1 215 ? 20.237 -2.774 -37.968 1.00 92.56 215 GLY A CA 1
ATOM 1701 C C . GLY A 1 215 ? 18.939 -2.654 -37.155 1.00 92.56 215 GLY A C 1
ATOM 1702 O O . GLY A 1 215 ? 18.334 -1.588 -37.106 1.00 92.56 215 GLY A O 1
ATOM 1703 N N . THR A 1 216 ? 18.477 -3.731 -36.509 1.00 95.88 216 THR A N 1
ATOM 1704 C CA . THR A 1 216 ? 17.217 -3.741 -35.728 1.00 95.88 216 THR A CA 1
ATOM 1705 C C . THR A 1 216 ? 17.424 -4.293 -34.318 1.00 95.88 216 THR A C 1
ATOM 1707 O O . THR A 1 216 ? 17.998 -5.367 -34.155 1.00 95.88 216 THR A O 1
ATOM 1710 N N . VAL A 1 217 ? 16.910 -3.601 -33.294 1.00 96.62 217 VAL A N 1
ATOM 1711 C CA . VAL A 1 217 ? 16.939 -4.052 -31.889 1.00 96.62 217 VAL A CA 1
ATOM 1712 C C . VAL A 1 217 ? 15.541 -4.408 -31.380 1.00 96.62 217 VAL A C 1
ATOM 1714 O O . VAL A 1 217 ? 14.551 -3.740 -31.684 1.00 96.62 217 VAL A O 1
ATOM 1717 N N . PHE A 1 218 ? 15.470 -5.468 -30.581 1.00 96.75 218 PHE A N 1
ATOM 1718 C CA . PHE A 1 218 ? 14.253 -6.060 -30.042 1.00 96.75 218 PHE A CA 1
ATOM 1719 C C . PHE A 1 218 ? 14.377 -6.217 -28.526 1.00 96.75 218 PHE A C 1
ATOM 1721 O O . PHE A 1 218 ? 15.404 -6.669 -28.013 1.00 96.75 218 PHE A O 1
ATOM 1728 N N . TYR A 1 219 ? 13.315 -5.885 -27.798 1.00 94.25 219 TYR A N 1
ATOM 1729 C CA . TYR A 1 219 ? 13.244 -6.115 -26.355 1.00 94.25 219 TYR A CA 1
ATOM 1730 C C . TYR A 1 219 ? 11.806 -6.255 -25.872 1.00 94.25 219 TYR A C 1
ATOM 1732 O O . TYR A 1 219 ? 10.845 -5.905 -26.562 1.00 94.25 219 TYR A O 1
ATOM 1740 N N . ARG A 1 220 ? 11.655 -6.764 -24.653 1.00 81.81 220 ARG A N 1
ATOM 1741 C CA . ARG A 1 220 ? 10.395 -6.788 -23.918 1.00 81.81 220 ARG A CA 1
ATOM 1742 C C . ARG A 1 220 ? 10.448 -5.768 -22.794 1.00 81.81 220 ARG A C 1
ATOM 1744 O O . ARG A 1 220 ? 11.451 -5.644 -22.094 1.00 81.81 220 ARG A O 1
ATOM 1751 N N . LEU A 1 221 ? 9.348 -5.047 -22.650 1.00 81.56 221 LEU A N 1
ATOM 1752 C CA . LEU A 1 221 ? 9.116 -4.041 -21.629 1.00 81.56 221 LEU A CA 1
ATOM 1753 C C . LEU A 1 221 ? 7.897 -4.474 -20.822 1.00 81.56 221 LEU A C 1
ATOM 1755 O O . LEU A 1 221 ? 6.818 -4.636 -21.385 1.00 81.56 221 LEU A O 1
ATOM 1759 N N . VAL A 1 222 ? 8.055 -4.620 -19.512 1.00 72.12 222 VAL A N 1
ATOM 1760 C CA . VAL A 1 222 ? 6.932 -4.686 -18.572 1.00 72.12 222 VAL A CA 1
ATOM 1761 C C . VAL A 1 222 ? 6.997 -3.441 -17.705 1.00 72.12 222 VAL A C 1
ATOM 1763 O O . VAL A 1 222 ? 8.013 -3.180 -17.070 1.00 72.12 222 VAL A O 1
ATOM 1766 N N . SER A 1 223 ? 5.916 -2.671 -17.705 1.00 69.44 223 SER A N 1
ATOM 1767 C CA . SER A 1 223 ? 5.726 -1.499 -16.860 1.00 69.44 223 SER A CA 1
ATOM 1768 C C . SER A 1 223 ? 4.482 -1.728 -16.020 1.00 69.44 223 SER A C 1
ATOM 1770 O O . SER A 1 223 ? 3.363 -1.771 -16.538 1.00 69.44 223 SER A O 1
ATOM 1772 N N . LEU A 1 224 ? 4.683 -1.918 -14.722 1.00 59.81 224 LEU A N 1
ATOM 1773 C CA . LEU A 1 224 ? 3.598 -1.986 -13.753 1.00 59.81 224 LEU A CA 1
ATOM 1774 C C . LEU A 1 224 ? 3.528 -0.643 -13.037 1.00 59.81 224 LEU A C 1
ATOM 1776 O O . LEU A 1 224 ? 4.568 -0.093 -12.678 1.00 59.81 224 LEU A O 1
ATOM 1780 N N . ALA A 1 225 ? 2.323 -0.136 -12.782 1.00 52.69 225 ALA A N 1
ATOM 1781 C CA . ALA A 1 225 ? 2.162 0.930 -11.798 1.00 52.69 225 ALA A CA 1
ATOM 1782 C C . ALA A 1 225 ? 2.808 0.485 -10.483 1.00 52.69 225 ALA A C 1
ATOM 1784 O O . ALA A 1 225 ? 2.600 -0.659 -10.066 1.00 52.69 225 ALA A O 1
ATOM 1785 N N . MET A 1 226 ? 3.551 1.372 -9.811 1.00 45.69 226 MET A N 1
ATOM 1786 C CA . MET A 1 226 ? 3.919 1.163 -8.409 1.00 45.69 226 MET A CA 1
ATOM 1787 C C . MET A 1 226 ? 2.685 1.348 -7.516 1.00 45.69 226 MET A C 1
ATOM 1789 O O . MET A 1 226 ? 2.600 2.234 -6.667 1.00 45.69 226 MET A O 1
ATOM 1793 N N . LEU A 1 227 ? 1.735 0.426 -7.666 1.00 45.47 227 LEU A N 1
ATOM 1794 C CA . LEU A 1 227 ? 1.007 -0.079 -6.519 1.00 45.47 227 LEU A CA 1
ATOM 1795 C C . LEU A 1 227 ? 2.056 -0.612 -5.539 1.00 45.47 227 LEU A C 1
ATOM 1797 O O . LEU A 1 227 ? 2.977 -1.332 -5.935 1.00 45.47 227 LEU A O 1
ATOM 1801 N N . ILE A 1 228 ? 1.922 -0.245 -4.266 1.00 41.66 228 ILE A N 1
ATOM 1802 C CA . ILE A 1 228 ? 2.742 -0.778 -3.178 1.00 41.66 228 ILE A CA 1
ATOM 1803 C C . ILE A 1 228 ? 2.302 -2.233 -2.963 1.00 41.66 228 ILE A C 1
ATOM 1805 O O . ILE A 1 228 ? 1.508 -2.554 -2.086 1.00 41.66 228 ILE A O 1
ATOM 1809 N N . LEU A 1 229 ? 2.776 -3.108 -3.847 1.00 41.69 229 LEU A N 1
ATOM 1810 C CA . LEU A 1 229 ? 2.544 -4.542 -3.817 1.00 41.69 229 LEU A CA 1
ATOM 1811 C C . LEU A 1 229 ? 3.627 -5.176 -2.953 1.00 41.69 229 LEU A C 1
ATOM 1813 O O . LEU A 1 229 ? 4.633 -5.687 -3.449 1.00 41.69 229 LEU A O 1
ATOM 1817 N N . ALA A 1 230 ? 3.390 -5.164 -1.642 1.00 31.44 230 ALA A N 1
ATOM 1818 C CA . ALA A 1 230 ? 3.872 -6.270 -0.834 1.00 31.44 230 ALA A CA 1
ATOM 1819 C C . ALA A 1 230 ? 3.293 -7.571 -1.427 1.00 31.44 230 ALA A C 1
ATOM 1821 O O . ALA A 1 230 ? 2.138 -7.620 -1.832 1.00 31.44 230 ALA A O 1
ATOM 1822 N N . SER A 1 231 ? 4.150 -8.578 -1.559 1.00 35.19 231 SER A N 1
ATOM 1823 C CA . SER A 1 231 ? 3.876 -9.982 -1.902 1.00 35.19 231 SER A CA 1
ATOM 1824 C C . SER A 1 231 ? 2.422 -10.446 -2.160 1.00 35.19 231 SER A C 1
ATOM 1826 O O . SER A 1 231 ? 1.591 -10.438 -1.259 1.00 35.19 231 SER A O 1
ATOM 1828 N N . GLN A 1 232 ? 2.263 -11.099 -3.322 1.00 36.00 232 GLN A N 1
ATOM 1829 C CA . GLN A 1 232 ? 1.251 -12.105 -3.706 1.00 36.00 232 GLN A CA 1
ATOM 1830 C C . GLN A 1 232 ? -0.052 -11.640 -4.389 1.00 36.00 232 GLN A C 1
ATOM 1832 O O . GLN A 1 232 ? -0.875 -10.890 -3.876 1.00 36.00 232 GLN A O 1
ATOM 1837 N N . LEU A 1 233 ? -0.232 -12.194 -5.594 1.00 38.19 233 LEU A N 1
ATOM 1838 C CA . LEU A 1 233 ? -1.434 -12.159 -6.422 1.00 38.19 233 LEU A CA 1
ATOM 1839 C C . LEU A 1 233 ? -2.447 -13.207 -5.930 1.00 38.19 233 LEU A C 1
ATOM 1841 O O . LEU A 1 233 ? -2.629 -14.237 -6.579 1.00 38.19 233 LEU A O 1
ATOM 1845 N N . ASP A 1 234 ? -3.139 -12.935 -4.824 1.00 33.56 234 ASP A N 1
ATOM 1846 C CA . ASP A 1 234 ? -4.358 -13.677 -4.472 1.00 33.56 234 ASP A CA 1
ATOM 1847 C C . ASP A 1 234 ? -5.532 -13.166 -5.325 1.00 33.56 234 ASP A C 1
ATOM 1849 O O . ASP A 1 234 ? -6.359 -12.349 -4.911 1.00 33.56 234 ASP A O 1
ATOM 1853 N N . PHE A 1 235 ? -5.595 -13.636 -6.573 1.00 37.59 235 PHE A N 1
ATOM 1854 C CA . PHE A 1 235 ? -6.763 -13.422 -7.423 1.00 37.59 235 PHE A CA 1
ATOM 1855 C C . PHE A 1 235 ? -7.942 -14.283 -6.933 1.00 37.59 235 PHE A C 1
ATOM 1857 O O . PHE A 1 235 ? -7.825 -15.499 -6.806 1.00 37.59 235 PHE A O 1
ATOM 1864 N N . ALA A 1 236 ? -9.101 -13.641 -6.749 1.00 39.00 236 ALA A N 1
ATOM 1865 C CA . ALA A 1 236 ? -10.401 -14.255 -6.444 1.00 39.00 236 ALA A CA 1
ATOM 1866 C C . ALA A 1 236 ? -10.587 -14.867 -5.035 1.00 39.00 236 ALA A C 1
ATOM 1868 O O . ALA A 1 236 ? -11.134 -15.959 -4.874 1.00 39.00 236 ALA A O 1
ATOM 1869 N N . SER A 1 237 ? -10.274 -14.089 -3.998 1.00 46.72 237 SER A N 1
ATOM 1870 C CA . SER A 1 237 ? -11.063 -14.114 -2.756 1.00 46.72 237 SER A CA 1
ATOM 1871 C C . SER A 1 237 ? -12.163 -13.038 -2.802 1.00 46.72 237 SER A C 1
ATOM 1873 O O . SER A 1 237 ? -12.032 -12.043 -3.519 1.00 46.72 237 SER A O 1
ATOM 1875 N N . ALA A 1 238 ? -13.292 -13.257 -2.116 1.00 55.41 238 ALA A N 1
ATOM 1876 C CA . ALA A 1 238 ? -14.432 -12.338 -2.174 1.00 55.41 238 ALA A CA 1
ATOM 1877 C C . ALA A 1 238 ? -14.146 -11.128 -1.280 1.00 55.41 238 ALA A C 1
ATOM 1879 O O . ALA A 1 238 ? -14.391 -11.170 -0.076 1.00 55.41 238 ALA A O 1
ATOM 1880 N N . ALA A 1 239 ? -13.596 -10.068 -1.875 1.00 74.38 239 ALA A N 1
ATOM 1881 C CA . ALA A 1 239 ? -13.159 -8.892 -1.140 1.00 74.38 239 ALA A CA 1
ATOM 1882 C C . ALA A 1 239 ? -14.313 -8.305 -0.317 1.00 74.38 239 ALA A C 1
ATOM 1884 O O . ALA A 1 239 ? -15.329 -7.869 -0.868 1.00 74.38 239 ALA A O 1
ATOM 1885 N N . VAL A 1 240 ? -14.126 -8.273 1.004 1.00 86.81 240 VAL A N 1
ATOM 1886 C CA . VAL A 1 240 ? -15.059 -7.629 1.931 1.00 86.81 240 VAL A CA 1
ATOM 1887 C C . VAL A 1 240 ? -14.510 -6.271 2.326 1.00 86.81 240 VAL A C 1
ATOM 1889 O O . VAL A 1 240 ? -13.322 -6.142 2.637 1.00 86.81 240 VAL A O 1
ATOM 1892 N N . ARG A 1 241 ? -15.373 -5.256 2.311 1.00 88.38 241 ARG A N 1
ATOM 1893 C CA . ARG A 1 241 ? -15.101 -3.924 2.865 1.00 88.38 241 ARG A CA 1
ATOM 1894 C C . ARG A 1 241 ? -16.136 -3.585 3.927 1.00 88.38 241 ARG A C 1
ATOM 1896 O O . ARG A 1 241 ? -17.307 -3.912 3.747 1.00 88.38 241 ARG A O 1
ATOM 1903 N N . VAL A 1 242 ? -15.698 -2.920 4.991 1.00 91.50 242 VAL A N 1
ATOM 1904 C CA . VAL A 1 242 ? -16.536 -2.420 6.088 1.00 91.50 242 VAL A CA 1
ATOM 1905 C C . VAL A 1 242 ? -16.286 -0.923 6.232 1.00 91.50 242 VAL A C 1
ATOM 1907 O O . VAL A 1 242 ? -15.131 -0.506 6.310 1.00 91.50 242 VAL A O 1
ATOM 1910 N N . SER A 1 243 ? -17.350 -0.125 6.237 1.00 91.31 243 SER A N 1
ATOM 1911 C CA . SER A 1 243 ? -17.287 1.341 6.248 1.00 91.31 243 SER A CA 1
ATOM 1912 C C . SER A 1 243 ? -18.508 1.956 6.942 1.00 91.31 243 SER A C 1
ATOM 1914 O O . SER A 1 243 ? -19.421 1.242 7.364 1.00 91.31 243 SER A O 1
ATOM 1916 N N . SER A 1 244 ? -18.531 3.290 7.062 1.00 93.00 244 SER A N 1
ATOM 1917 C CA . SER A 1 244 ? -19.669 4.052 7.610 1.00 93.00 244 SER A CA 1
ATOM 1918 C C . SER A 1 244 ? -20.087 3.583 9.011 1.00 93.00 244 SER A C 1
ATOM 1920 O O . SER A 1 244 ? -21.269 3.362 9.270 1.00 93.00 244 SER A O 1
ATOM 1922 N N . ILE A 1 245 ? -19.107 3.385 9.898 1.00 95.50 245 ILE A N 1
ATOM 1923 C CA . ILE A 1 245 ? -19.308 2.729 11.192 1.00 95.50 245 ILE A CA 1
ATOM 1924 C C . ILE A 1 245 ? -19.610 3.773 12.270 1.00 95.50 245 ILE A C 1
ATOM 1926 O O . ILE A 1 245 ? -18.829 4.701 12.485 1.00 95.50 245 ILE A O 1
ATOM 1930 N N . TYR A 1 246 ? -20.732 3.619 12.967 1.00 97.00 246 TYR A N 1
ATOM 1931 C CA . TYR A 1 246 ? -21.133 4.496 14.068 1.00 97.00 246 TYR A CA 1
ATOM 1932 C C . TYR A 1 246 ? -22.010 3.751 15.076 1.00 97.00 246 TYR A C 1
ATOM 1934 O O . TYR A 1 246 ? -22.664 2.762 14.742 1.00 97.00 246 TYR A O 1
ATOM 1942 N N . ALA A 1 247 ? -22.056 4.235 16.314 1.00 96.81 247 ALA A N 1
ATOM 1943 C CA . ALA A 1 247 ? -22.939 3.700 17.345 1.00 96.81 247 ALA A CA 1
ATOM 1944 C C . ALA A 1 247 ? -23.825 4.798 17.946 1.00 96.81 247 ALA A C 1
ATOM 1946 O O . ALA A 1 247 ? -23.554 5.993 17.812 1.00 96.81 247 ALA A O 1
ATOM 1947 N N . ARG A 1 248 ? -24.930 4.390 18.573 1.00 96.12 248 ARG A N 1
ATOM 1948 C CA . ARG A 1 248 ? -25.893 5.281 19.230 1.00 96.12 248 ARG A CA 1
ATOM 1949 C C . ARG A 1 248 ? -26.319 4.713 20.572 1.00 96.12 248 ARG A C 1
ATOM 1951 O O . ARG A 1 248 ? -26.597 3.516 20.671 1.00 96.12 248 ARG A O 1
ATOM 1958 N N . GLY A 1 249 ? -26.420 5.600 21.560 1.00 93.06 249 GLY A N 1
ATOM 1959 C CA . GLY A 1 249 ? -26.859 5.264 22.912 1.00 93.06 249 GLY A CA 1
ATOM 1960 C C . GLY A 1 249 ? -25.965 4.235 23.597 1.00 93.06 249 GLY A C 1
ATOM 1961 O O . GLY A 1 249 ? -26.505 3.327 24.217 1.00 93.06 249 GLY A O 1
ATOM 1962 N N . LEU A 1 250 ? -24.639 4.344 23.437 1.00 92.62 250 LEU A N 1
ATOM 1963 C CA . LEU A 1 250 ? -23.689 3.519 24.180 1.00 92.62 250 LEU A CA 1
ATOM 1964 C C . LEU A 1 250 ? -23.716 3.882 25.673 1.00 92.62 250 LEU A C 1
ATOM 1966 O O . LEU A 1 250 ? -23.541 5.046 26.028 1.00 92.62 250 LEU A O 1
ATOM 1970 N N . THR A 1 251 ? -23.929 2.891 26.533 1.00 86.38 251 THR A N 1
ATOM 1971 C CA . THR A 1 251 ? -23.828 3.007 27.993 1.00 86.38 251 THR A CA 1
ATOM 1972 C C . THR A 1 251 ? -22.447 2.541 28.443 1.00 86.38 251 THR A C 1
ATOM 1974 O O . THR A 1 251 ? -22.119 1.378 28.218 1.00 86.38 251 THR A O 1
ATOM 1977 N N . GLY A 1 252 ? -21.667 3.433 29.054 1.00 69.62 252 GLY A N 1
ATOM 1978 C CA . GLY A 1 252 ? -20.385 3.097 29.681 1.00 69.62 252 GLY A CA 1
ATOM 1979 C C . GLY A 1 252 ? -20.551 2.605 31.122 1.00 69.62 252 GLY A C 1
ATOM 1980 O O . GLY A 1 252 ? -21.589 2.041 31.480 1.00 69.62 252 GLY A O 1
ATOM 1981 N N . ASP A 1 253 ? -19.527 2.873 31.931 1.00 67.25 253 ASP A N 1
ATOM 1982 C CA . ASP A 1 253 ? -19.365 2.477 33.335 1.00 67.25 253 ASP A CA 1
ATOM 1983 C C . ASP A 1 253 ? -20.634 2.431 34.216 1.00 67.25 253 ASP A C 1
ATOM 1985 O O . ASP A 1 253 ? -21.467 3.349 34.179 1.00 67.25 253 ASP A O 1
ATOM 1989 N N . PRO A 1 254 ? -20.691 1.501 35.199 1.00 58.53 254 PRO A N 1
ATOM 1990 C CA . PRO A 1 254 ? -21.703 1.485 36.266 1.00 58.53 254 PRO A CA 1
ATOM 1991 C C . PRO A 1 254 ? -21.849 2.794 37.063 1.00 58.53 254 PRO A C 1
ATOM 1993 O O . PRO A 1 254 ? -22.861 2.992 37.737 1.00 58.53 254 PRO A O 1
ATOM 1996 N N . PHE A 1 255 ? -20.846 3.676 37.017 1.00 62.31 255 PHE A N 1
ATOM 1997 C CA . PHE A 1 255 ? -20.817 4.958 37.725 1.00 62.31 255 PHE A CA 1
ATOM 1998 C C . PHE A 1 255 ? -21.383 6.137 36.913 1.00 62.31 255 PHE A C 1
ATOM 2000 O O . PHE A 1 255 ? -21.473 7.245 37.440 1.00 62.31 255 PHE A O 1
ATOM 2007 N N . GLY A 1 256 ? -21.826 5.906 35.670 1.00 62.09 256 GLY A N 1
ATOM 2008 C CA . GLY A 1 256 ? -22.516 6.910 34.851 1.00 62.09 256 GLY A CA 1
ATOM 2009 C C . GLY A 1 256 ? -21.600 7.858 34.073 1.00 62.09 256 GLY A C 1
ATOM 2010 O O . GLY A 1 256 ? -22.068 8.901 33.612 1.00 62.09 256 GLY A O 1
ATOM 2011 N N . ASN A 1 257 ? -20.323 7.503 33.911 1.00 78.50 257 ASN A N 1
ATOM 2012 C CA . ASN A 1 257 ? -19.431 8.172 32.966 1.00 78.50 257 ASN A CA 1
ATOM 2013 C C . ASN A 1 257 ? -19.899 7.908 31.523 1.00 78.50 257 ASN A C 1
ATOM 2015 O O . ASN A 1 257 ? -20.588 6.922 31.242 1.00 78.50 257 ASN A O 1
ATOM 2019 N N . GLN A 1 258 ? -19.538 8.795 30.595 1.00 86.19 258 GLN A N 1
ATOM 2020 C CA . GLN A 1 258 ? -19.690 8.475 29.178 1.00 86.19 258 GLN A CA 1
ATOM 2021 C C . GLN A 1 258 ? -18.567 7.520 28.758 1.00 86.19 258 GLN A C 1
ATOM 2023 O O . GLN A 1 258 ? -17.452 7.690 29.240 1.00 86.19 258 GLN A O 1
ATOM 2028 N N . PRO A 1 259 ? -18.841 6.554 27.866 1.00 91.12 259 PRO A N 1
ATOM 2029 C CA . PRO A 1 259 ? -17.815 5.638 27.395 1.00 91.12 259 PRO A CA 1
ATOM 2030 C C . PRO A 1 259 ? -16.791 6.365 26.513 1.00 91.12 259 PRO A C 1
ATOM 2032 O O . PRO A 1 259 ? -17.120 7.359 25.851 1.00 91.12 259 PRO A O 1
ATOM 2035 N N . ASP A 1 260 ? -15.608 5.771 26.408 1.00 92.56 260 ASP A N 1
ATOM 2036 C CA . ASP A 1 260 ? -14.529 6.066 25.471 1.00 92.56 260 ASP A CA 1
ATOM 2037 C C . ASP A 1 260 ? -14.500 5.006 24.335 1.00 92.56 260 ASP A C 1
ATOM 2039 O O . ASP A 1 260 ? -13.558 4.214 24.211 1.00 92.56 260 ASP A O 1
ATOM 2043 N N . PRO A 1 261 ? -15.535 4.904 23.476 1.00 94.62 261 PRO A N 1
ATOM 2044 C CA . PRO A 1 261 ? -15.724 3.719 22.655 1.00 94.62 261 PRO A CA 1
ATOM 2045 C C . PRO A 1 261 ? -14.769 3.620 21.461 1.00 94.62 261 PRO A C 1
ATOM 2047 O O . PRO A 1 261 ? -14.545 4.574 20.701 1.00 94.62 261 PRO A O 1
ATOM 2050 N N . TYR A 1 262 ? -14.326 2.394 21.202 1.00 94.94 262 TYR A N 1
ATOM 2051 C CA . TYR A 1 262 ? -13.635 1.984 19.984 1.00 94.94 262 TYR A CA 1
ATOM 2052 C C . TYR A 1 262 ? -14.177 0.651 19.451 1.00 94.94 262 TYR A C 1
ATOM 2054 O O . TYR A 1 262 ? -14.951 -0.043 20.114 1.00 94.94 262 TYR A O 1
ATOM 2062 N N . ILE A 1 263 ? -13.801 0.299 18.219 1.00 96.06 263 ILE A N 1
ATOM 2063 C CA . ILE A 1 263 ? -14.229 -0.950 17.579 1.00 96.06 263 ILE A CA 1
ATOM 2064 C C . ILE A 1 263 ? -13.053 -1.810 17.139 1.00 96.06 263 ILE A C 1
ATOM 2066 O O . ILE A 1 263 ? -12.031 -1.299 16.683 1.00 96.06 263 ILE A O 1
ATOM 2070 N N . LYS A 1 264 ? -13.253 -3.126 17.190 1.00 95.56 264 LYS A N 1
ATOM 2071 C CA . LYS A 1 264 ? -12.378 -4.157 16.616 1.00 95.56 264 LYS A CA 1
ATOM 2072 C C . LYS A 1 264 ? -13.159 -4.938 15.554 1.00 95.56 264 LYS A C 1
ATOM 2074 O O . LYS A 1 264 ? -14.355 -5.185 15.733 1.00 95.56 264 LYS A O 1
ATOM 2079 N N . VAL A 1 265 ? -12.517 -5.315 14.443 1.00 94.69 265 VAL A N 1
ATOM 2080 C CA . VAL A 1 265 ? -13.195 -5.958 13.297 1.00 94.69 265 VAL A CA 1
ATOM 2081 C C . VAL A 1 265 ? -12.468 -7.226 12.840 1.00 94.69 265 VAL A C 1
ATOM 2083 O O . VAL A 1 265 ? -11.252 -7.225 12.648 1.00 94.69 265 VAL A O 1
ATOM 2086 N N . TRP A 1 266 ? -13.221 -8.304 12.595 1.00 93.69 266 TRP A N 1
ATOM 2087 C CA . TRP A 1 266 ? -12.713 -9.595 12.115 1.00 93.69 266 TRP A CA 1
ATOM 2088 C C . TRP A 1 266 ? -13.581 -10.177 10.997 1.00 93.69 266 TRP A C 1
ATOM 2090 O O . TRP A 1 266 ? -14.805 -10.053 11.028 1.00 93.69 266 TRP A O 1
ATOM 2100 N N . CYS A 1 267 ? -12.965 -10.929 10.084 1.00 91.56 267 CYS A N 1
ATOM 2101 C CA . CYS A 1 267 ? -13.665 -11.904 9.249 1.00 91.56 267 CYS A CA 1
ATOM 2102 C C . CYS A 1 267 ? -13.185 -13.318 9.584 1.00 91.56 267 CYS A C 1
ATOM 2104 O O . CYS A 1 267 ? -12.008 -13.641 9.424 1.00 91.56 267 CYS A O 1
ATOM 2106 N N . GLY A 1 268 ? -14.096 -14.176 10.049 1.00 88.62 268 GLY A N 1
ATOM 2107 C CA . GLY A 1 268 ? -13.744 -15.491 10.578 1.00 88.62 268 GLY A CA 1
ATOM 2108 C C . GLY A 1 268 ? -12.785 -15.353 11.763 1.00 88.62 268 GLY A C 1
ATOM 2109 O O . GLY A 1 268 ? -13.119 -14.714 12.757 1.00 88.62 268 GLY A O 1
ATOM 2110 N N . SER A 1 269 ? -11.590 -15.932 11.642 1.00 85.88 269 SER A N 1
ATOM 2111 C CA . SER A 1 269 ? -10.487 -15.781 12.602 1.00 85.88 269 SER A CA 1
ATOM 2112 C C . SER A 1 269 ? -9.486 -14.672 12.240 1.00 85.88 269 SER A C 1
ATOM 2114 O O . SER A 1 269 ? -8.573 -14.403 13.017 1.00 85.88 269 SER A O 1
ATOM 2116 N N . THR A 1 270 ? -9.620 -14.020 11.081 1.00 84.19 270 THR A N 1
ATOM 2117 C CA . THR A 1 270 ? -8.697 -12.968 10.635 1.00 84.19 270 THR A CA 1
ATOM 2118 C C . THR A 1 270 ? -9.082 -11.626 11.246 1.00 84.19 270 THR A C 1
ATOM 2120 O O . THR A 1 270 ? -10.142 -11.085 10.930 1.00 84.19 270 THR A O 1
ATOM 2123 N N . PHE A 1 271 ? -8.211 -11.066 12.088 1.00 86.38 271 PHE A N 1
ATOM 2124 C CA . PHE A 1 271 ? -8.323 -9.687 12.571 1.00 86.38 271 PHE A CA 1
ATOM 2125 C C . PHE A 1 271 ? -7.957 -8.689 11.467 1.00 86.38 271 PHE A C 1
ATOM 2127 O O . PHE A 1 271 ? -6.900 -8.818 10.847 1.00 86.38 271 PHE A O 1
ATOM 2134 N N . GLY A 1 272 ? -8.834 -7.711 11.229 1.00 82.75 272 GLY A N 1
ATOM 2135 C CA . GLY A 1 272 ? -8.684 -6.695 10.184 1.00 82.75 272 GLY A CA 1
ATOM 2136 C C . GLY A 1 272 ? -8.150 -5.355 10.679 1.00 82.75 272 GLY A C 1
ATOM 2137 O O . GLY A 1 272 ? -7.599 -4.606 9.880 1.00 82.75 272 GLY A O 1
ATOM 2138 N N . GLY A 1 273 ? -8.277 -5.057 11.973 1.00 89.25 273 GLY A N 1
ATOM 2139 C CA . GLY A 1 273 ? -7.875 -3.780 12.559 1.00 89.25 273 GLY A CA 1
ATOM 2140 C C . GLY A 1 273 ? -8.867 -3.264 13.601 1.00 89.25 273 GLY A C 1
ATOM 2141 O O . GLY A 1 273 ? -9.943 -3.835 13.811 1.00 89.25 273 GLY A O 1
ATOM 2142 N N . GLN A 1 274 ? -8.481 -2.168 14.249 1.00 93.88 274 GLN A N 1
ATOM 2143 C CA . GLN A 1 274 ? -9.296 -1.441 15.219 1.00 93.88 274 GLN A CA 1
ATOM 2144 C C . GLN A 1 274 ? -9.233 0.075 14.994 1.00 93.88 274 GLN A C 1
ATOM 2146 O O . GLN A 1 274 ? -8.324 0.579 14.326 1.00 93.88 274 GLN A O 1
ATOM 2151 N N . THR A 1 275 ? -10.212 0.809 15.521 1.00 93.44 275 THR A N 1
ATOM 2152 C CA . THR A 1 275 ? -10.204 2.282 15.526 1.00 93.44 275 THR A CA 1
ATOM 2153 C C . THR A 1 275 ? -9.453 2.830 16.733 1.00 93.44 275 THR A C 1
ATOM 2155 O O . THR A 1 275 ? -9.208 2.117 17.700 1.00 93.44 275 THR A O 1
ATOM 2158 N N . GLU A 1 276 ? -9.154 4.129 16.713 1.00 89.31 276 GLU A N 1
ATOM 2159 C CA . GLU A 1 276 ? -8.937 4.868 17.957 1.00 89.31 276 GLU A CA 1
ATOM 2160 C C . GLU A 1 276 ? -10.258 4.988 18.734 1.00 89.31 276 GLU A C 1
ATOM 2162 O O . GLU A 1 276 ? -11.354 4.872 18.161 1.00 89.31 276 GLU A O 1
ATOM 2167 N N . TYR A 1 277 ? -10.132 5.217 20.038 1.00 90.94 277 TYR A N 1
ATOM 2168 C CA . TYR A 1 277 ? -11.246 5.543 20.916 1.00 90.94 277 TYR A CA 1
ATOM 2169 C C . TYR A 1 277 ? -11.668 7.004 20.748 1.00 90.94 277 TYR A C 1
ATOM 2171 O O . TYR A 1 277 ? -10.863 7.865 20.382 1.00 90.94 277 TYR A O 1
ATOM 2179 N N . GLN A 1 278 ? -12.948 7.286 20.978 1.00 92.62 278 GLN A N 1
ATOM 2180 C CA . GLN A 1 278 ? -13.478 8.649 21.012 1.00 92.62 278 GLN A CA 1
ATOM 2181 C C . GLN A 1 278 ? -13.857 8.966 22.447 1.00 92.62 278 GLN A C 1
ATOM 2183 O O . GLN A 1 278 ? -14.667 8.244 23.003 1.00 92.62 278 GLN A O 1
ATOM 2188 N N . ARG A 1 279 ? -13.281 10.019 23.033 1.00 90.50 279 ARG A N 1
ATOM 2189 C CA . ARG A 1 279 ? -13.504 10.324 24.451 1.00 90.50 279 ARG A CA 1
ATOM 2190 C C . ARG A 1 279 ? -14.922 10.782 24.762 1.00 90.50 279 ARG A C 1
ATOM 2192 O O . ARG A 1 279 ? -15.489 11.551 23.981 1.00 90.50 279 ARG A O 1
ATOM 2199 N N . ASP A 1 280 ? -15.421 10.370 25.924 1.00 90.06 280 ASP A N 1
ATOM 2200 C CA . ASP A 1 280 ? -16.643 10.846 26.567 1.00 90.06 280 ASP A CA 1
ATOM 2201 C C . ASP A 1 280 ? -17.849 10.915 25.603 1.00 90.06 280 ASP A C 1
ATOM 2203 O O . ASP A 1 280 ? -18.494 11.963 25.466 1.00 90.06 280 ASP A O 1
ATOM 2207 N N . THR A 1 281 ? -18.168 9.828 24.884 1.00 92.75 281 THR A N 1
ATOM 2208 C CA . THR A 1 281 ? -19.275 9.837 23.911 1.00 92.75 281 THR A CA 1
ATOM 2209 C C . THR A 1 281 ? -20.088 8.546 23.815 1.00 92.75 281 THR A C 1
ATOM 2211 O O . THR A 1 281 ? -19.684 7.531 23.255 1.00 92.75 281 THR A O 1
ATOM 2214 N N . ALA A 1 282 ? -21.364 8.650 24.192 1.00 93.25 282 ALA A N 1
ATOM 2215 C CA . ALA A 1 282 ? -22.375 7.623 23.931 1.00 93.25 282 ALA A CA 1
ATOM 2216 C C . ALA A 1 282 ? -22.774 7.480 22.436 1.00 93.25 282 ALA A C 1
ATOM 2218 O O . ALA A 1 282 ? -23.638 6.667 22.094 1.00 93.25 282 ALA A O 1
ATOM 2219 N N . ASN A 1 283 ? -22.240 8.310 21.529 1.00 95.25 283 ASN A N 1
ATOM 2220 C CA . ASN A 1 283 ? -22.664 8.381 20.122 1.00 95.25 283 ASN A CA 1
ATOM 2221 C C . ASN A 1 283 ? -21.476 8.534 19.144 1.00 95.25 283 ASN A C 1
ATOM 2223 O O . ASN A 1 283 ? -21.430 9.515 18.392 1.00 95.25 283 ASN A O 1
ATOM 2227 N N . PRO A 1 284 ? -20.505 7.605 19.147 1.00 95.69 284 PRO A N 1
ATOM 2228 C CA . PRO A 1 284 ? -19.309 7.700 18.317 1.00 95.69 284 PRO A CA 1
ATOM 2229 C C . PRO A 1 284 ? -19.602 7.487 16.828 1.00 95.69 284 PRO A C 1
ATOM 2231 O O . PRO A 1 284 ? -20.538 6.784 16.436 1.00 95.69 284 PRO A O 1
ATOM 2234 N N . SER A 1 285 ? -18.738 8.052 15.987 1.00 96.06 285 SER A N 1
ATOM 2235 C CA . SER A 1 285 ? -18.757 7.866 14.532 1.00 96.06 285 SER A CA 1
ATOM 2236 C C . SER A 1 285 ? -17.329 7.799 14.007 1.00 96.06 285 SER A C 1
ATOM 2238 O O . SER A 1 285 ? -16.622 8.807 14.017 1.00 96.06 285 SER A O 1
ATOM 2240 N N . TRP A 1 286 ? -16.890 6.631 13.541 1.00 93.25 286 TRP A N 1
ATOM 2241 C CA . TRP A 1 286 ? -15.503 6.399 13.132 1.00 93.25 286 TRP A CA 1
ATOM 2242 C C . TRP A 1 286 ? -15.334 6.521 11.613 1.00 93.25 286 TRP A C 1
ATOM 2244 O O . TRP A 1 286 ? -16.138 6.017 10.832 1.00 93.25 286 TRP A O 1
ATOM 2254 N N . SER A 1 287 ? -14.253 7.178 11.191 1.00 86.50 287 SER A N 1
ATOM 2255 C CA . SER A 1 287 ? -13.898 7.391 9.780 1.00 86.50 287 SER A CA 1
ATOM 2256 C C . SER A 1 287 ? -13.109 6.239 9.140 1.00 86.50 287 SER A C 1
ATOM 2258 O O . SER A 1 287 ? -12.855 6.285 7.939 1.00 86.50 287 SER A O 1
ATOM 2260 N N . ALA A 1 288 ? -12.710 5.231 9.921 1.00 85.62 288 ALA A N 1
ATOM 2261 C CA . ALA A 1 288 ? -11.891 4.116 9.453 1.00 85.62 288 ALA A CA 1
ATOM 2262 C C . ALA A 1 288 ? -12.657 3.168 8.510 1.00 85.62 288 ALA A C 1
ATOM 2264 O O . ALA A 1 288 ? -13.860 2.940 8.665 1.00 85.62 288 ALA A O 1
ATOM 2265 N N . GLU A 1 289 ? -11.925 2.556 7.577 1.00 87.06 289 GLU A N 1
ATOM 2266 C CA . GLU A 1 289 ? -12.423 1.516 6.675 1.00 87.06 289 GLU A CA 1
ATOM 2267 C C . GLU A 1 289 ? -11.534 0.269 6.733 1.00 87.06 289 GLU A C 1
ATOM 2269 O O . GLU A 1 289 ? -10.314 0.342 6.563 1.00 87.06 289 GLU A O 1
ATOM 2274 N N . PHE A 1 290 ? -12.159 -0.898 6.885 1.00 87.00 290 PHE A N 1
ATOM 2275 C CA . PHE A 1 290 ? -11.464 -2.185 6.982 1.00 87.00 290 PHE A CA 1
ATOM 2276 C C . PHE A 1 290 ? -11.707 -3.029 5.730 1.00 87.00 290 PHE A C 1
ATOM 2278 O O . PHE A 1 290 ? -12.802 -3.004 5.157 1.00 87.00 290 PHE A O 1
ATOM 2285 N N . SER A 1 291 ? -10.707 -3.803 5.294 1.00 79.50 291 SER A N 1
ATOM 2286 C CA . SER A 1 291 ? -10.835 -4.690 4.130 1.00 79.50 291 SER A CA 1
ATOM 2287 C C . SER A 1 291 ? -10.192 -6.053 4.359 1.00 79.50 291 SER A C 1
ATOM 2289 O O . SER A 1 291 ? -9.100 -6.131 4.901 1.00 79.50 291 SER A O 1
ATOM 2291 N N . PHE A 1 292 ? -10.835 -7.123 3.884 1.00 82.06 292 PHE A N 1
ATOM 2292 C CA . PHE A 1 292 ? -10.393 -8.498 4.136 1.00 82.06 292 PHE A CA 1
ATOM 2293 C C . PHE A 1 292 ? -10.127 -9.319 2.855 1.00 82.06 292 PHE A C 1
ATOM 2295 O O . PHE A 1 292 ? -11.032 -9.409 2.019 1.00 82.06 292 PHE A O 1
ATOM 2302 N N . PRO A 1 293 ? -8.929 -9.953 2.781 1.00 70.69 293 PRO A N 1
ATOM 2303 C CA . PRO A 1 293 ? -8.443 -11.062 1.958 1.00 70.69 293 PRO A CA 1
ATOM 2304 C C . PRO A 1 293 ? -9.353 -12.217 1.574 1.00 70.69 293 PRO A C 1
ATOM 2306 O O . PRO A 1 293 ? -10.459 -12.059 1.075 1.00 70.69 293 PRO A O 1
ATOM 2309 N N . ASN A 1 294 ? -8.872 -13.417 1.928 1.00 73.00 294 ASN A N 1
ATOM 2310 C CA . ASN A 1 294 ? -9.580 -14.701 1.943 1.00 73.00 294 ASN A CA 1
ATOM 2311 C C . ASN A 1 294 ? -10.820 -14.743 2.864 1.00 73.00 294 ASN A C 1
ATOM 2313 O O . ASN A 1 294 ? -11.272 -15.825 3.240 1.00 73.00 294 ASN A O 1
ATOM 2317 N N . CYS A 1 295 ? -11.419 -13.589 3.167 1.00 83.00 295 CYS A N 1
ATOM 2318 C CA . CYS A 1 295 ? -12.809 -13.525 3.569 1.00 83.00 295 CYS A CA 1
ATOM 2319 C C . CYS A 1 295 ? -13.691 -13.987 2.397 1.00 83.00 295 CYS A C 1
ATOM 2321 O O . CYS A 1 295 ? -13.351 -13.833 1.220 1.00 83.00 295 CYS A O 1
ATOM 2323 N N . ARG A 1 296 ? -14.785 -14.678 2.715 1.00 82.56 296 ARG A N 1
ATOM 2324 C CA . ARG A 1 296 ? -15.626 -15.364 1.728 1.00 82.56 296 ARG A CA 1
ATOM 2325 C C . ARG A 1 296 ? -17.092 -15.215 2.105 1.00 82.56 296 ARG A C 1
ATOM 2327 O O . ARG A 1 296 ? -17.427 -15.071 3.279 1.00 82.56 296 ARG A O 1
ATOM 2334 N N . VAL A 1 297 ? -17.970 -15.301 1.109 1.00 87.00 297 VAL A N 1
ATOM 2335 C CA . VAL A 1 297 ? -19.408 -15.508 1.338 1.00 87.00 297 VAL A CA 1
ATOM 2336 C C . VAL A 1 297 ? -19.586 -16.736 2.241 1.00 87.00 297 VAL A C 1
ATOM 2338 O O . VAL A 1 297 ? -18.917 -17.749 2.043 1.00 87.00 297 VAL A O 1
ATOM 2341 N N . GLY A 1 298 ? -20.446 -16.629 3.253 1.00 88.06 298 GLY A N 1
ATOM 2342 C CA . GLY A 1 298 ? -20.621 -17.642 4.296 1.00 88.06 298 GLY A CA 1
ATOM 2343 C C . GLY A 1 298 ? -19.654 -17.533 5.485 1.00 88.06 298 GLY A C 1
ATOM 2344 O O . GLY A 1 298 ? -19.894 -18.182 6.499 1.00 88.06 298 GLY A O 1
ATOM 2345 N N . ALA A 1 299 ? -18.604 -16.706 5.423 1.00 91.50 299 ALA A N 1
ATOM 2346 C CA . ALA A 1 299 ? -17.806 -16.383 6.606 1.00 91.50 299 ALA A CA 1
ATOM 2347 C C . ALA A 1 299 ? -18.557 -15.400 7.522 1.00 91.50 299 ALA A C 1
ATOM 2349 O O . ALA A 1 299 ? -19.419 -14.640 7.076 1.00 91.50 299 ALA A O 1
ATOM 2350 N N . ASN A 1 300 ? -18.212 -15.395 8.809 1.00 94.88 300 ASN A N 1
ATOM 2351 C CA . ASN A 1 300 ? -18.780 -14.465 9.781 1.00 94.88 300 ASN A CA 1
ATOM 2352 C C . ASN A 1 300 ? -17.941 -13.185 9.851 1.00 94.88 300 ASN A C 1
ATOM 2354 O O . ASN A 1 300 ? -16.779 -13.231 10.254 1.00 94.88 300 ASN A O 1
ATOM 2358 N N . LEU A 1 301 ? -18.543 -12.051 9.496 1.00 95.81 301 LEU A N 1
ATOM 2359 C CA . LEU A 1 301 ? -18.032 -10.721 9.809 1.00 95.81 301 LEU A CA 1
ATOM 2360 C C . LEU A 1 301 ? -18.451 -10.376 11.240 1.00 95.81 301 LEU A C 1
ATOM 2362 O O . LEU A 1 301 ? -19.646 -10.352 11.545 1.00 95.81 301 LEU A O 1
ATOM 2366 N N . LYS A 1 302 ? -17.470 -10.129 12.108 1.00 96.88 302 LYS A N 1
ATOM 2367 C CA . LYS A 1 302 ? -17.659 -9.768 13.514 1.00 96.88 302 LYS A CA 1
ATOM 2368 C C . LYS A 1 302 ? -17.117 -8.363 13.753 1.00 96.88 302 LYS A C 1
ATOM 2370 O O . LYS A 1 302 ? -15.968 -8.082 13.421 1.00 96.88 302 LYS A O 1
ATOM 2375 N N . LEU A 1 303 ? -17.935 -7.509 14.353 1.00 97.25 303 LEU A N 1
ATOM 2376 C CA . LEU A 1 303 ? -17.519 -6.247 14.955 1.00 97.25 303 LEU A CA 1
ATOM 2377 C C . LEU A 1 303 ? -17.737 -6.359 16.465 1.00 97.25 303 LEU A C 1
ATOM 2379 O O . LEU A 1 303 ? -18.767 -6.877 16.901 1.00 97.25 303 LEU A O 1
ATOM 2383 N N . GLU A 1 304 ? -16.795 -5.872 17.258 1.00 95.94 304 GLU A N 1
ATOM 2384 C CA . GLU A 1 304 ? -16.949 -5.709 18.706 1.00 95.94 304 GLU A CA 1
ATOM 2385 C C . GLU A 1 304 ? -16.744 -4.247 19.072 1.00 95.94 304 GLU A C 1
ATOM 2387 O O . GLU A 1 304 ? -15.868 -3.593 18.504 1.00 95.94 304 GLU A O 1
ATOM 2392 N N . VAL A 1 305 ? -17.552 -3.757 20.008 1.00 95.75 305 VAL A N 1
ATOM 2393 C CA . VAL A 1 305 ? -17.440 -2.423 20.597 1.00 95.75 305 VAL A CA 1
ATOM 2394 C C . VAL A 1 305 ? -16.890 -2.581 22.007 1.00 95.75 305 VAL A C 1
ATOM 2396 O O . VAL A 1 305 ? -17.374 -3.417 22.773 1.00 95.75 305 VAL A O 1
ATOM 2399 N N . TRP A 1 306 ? -15.883 -1.779 22.315 1.00 94.12 306 TRP A N 1
ATOM 2400 C CA . TRP A 1 306 ? -15.138 -1.787 23.566 1.00 94.12 306 TRP A CA 1
ATOM 2401 C C . TRP A 1 306 ? -15.084 -0.364 24.121 1.00 94.12 306 TRP A C 1
ATOM 2403 O O . TRP A 1 306 ? -15.021 0.585 23.339 1.00 94.12 306 TRP A O 1
ATOM 2413 N N . ASP A 1 307 ? -15.129 -0.238 25.439 1.00 92.19 307 ASP A N 1
ATOM 2414 C CA . ASP A 1 307 ? -14.810 0.975 26.187 1.00 92.19 307 ASP A CA 1
ATOM 2415 C C . ASP A 1 307 ? -13.289 1.047 26.412 1.00 92.19 307 ASP A C 1
ATOM 2417 O O . ASP A 1 307 ? -12.620 0.009 26.397 1.00 92.19 307 ASP A O 1
ATOM 2421 N N . LYS A 1 308 ? -12.706 2.243 26.548 1.00 89.06 308 LYS A N 1
ATOM 2422 C CA . LYS A 1 308 ? -11.255 2.398 26.747 1.00 89.06 308 LYS A CA 1
ATOM 2423 C C . LYS A 1 308 ? -1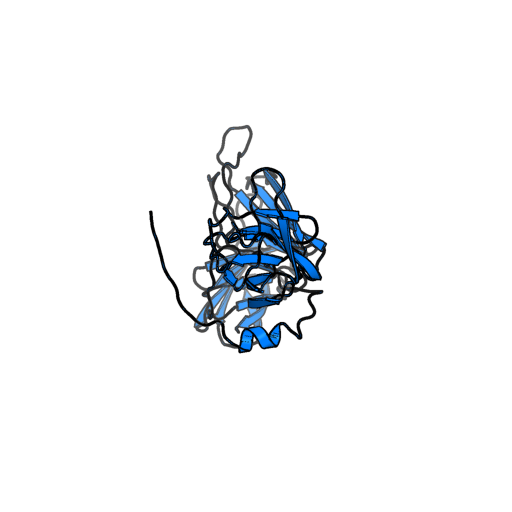0.963 2.852 28.169 1.00 89.06 308 LYS A C 1
ATOM 2425 O O . LYS A 1 308 ? -11.122 4.018 28.505 1.00 89.06 308 LYS A O 1
ATOM 2430 N N . ASP A 1 309 ? -10.351 1.959 28.936 1.00 83.31 309 ASP A N 1
ATOM 2431 C CA . ASP A 1 309 ? -10.077 2.187 30.354 1.00 83.31 309 ASP A CA 1
ATOM 2432 C C . ASP A 1 309 ? -8.591 2.338 30.670 1.00 83.31 309 ASP A C 1
ATOM 2434 O O . ASP A 1 309 ? -7.712 2.002 29.873 1.00 83.31 309 ASP A O 1
ATOM 2438 N N . LEU A 1 310 ? -8.288 2.810 31.881 1.00 74.44 310 LEU A N 1
ATOM 2439 C CA . LEU A 1 310 ? -6.910 2.907 32.376 1.00 74.44 310 LEU A CA 1
ATOM 2440 C C . LEU A 1 310 ? -6.254 1.541 32.630 1.00 74.44 310 LEU A C 1
ATOM 2442 O O . LEU A 1 310 ? -5.032 1.451 32.611 1.00 74.44 310 LEU A O 1
ATOM 2446 N N . ILE A 1 311 ? -7.036 0.492 32.915 1.00 69.81 311 ILE A N 1
ATOM 2447 C CA . ILE A 1 311 ? -6.497 -0.810 33.350 1.00 69.81 311 ILE A CA 1
ATOM 2448 C C . ILE A 1 311 ? -7.006 -1.961 32.475 1.00 69.81 311 ILE A C 1
ATOM 2450 O O . ILE A 1 311 ? -6.197 -2.725 31.949 1.00 69.81 311 ILE A O 1
ATOM 2454 N N . PHE A 1 312 ? -8.324 -2.087 32.298 1.00 78.75 312 PHE A N 1
ATOM 2455 C CA . PHE A 1 312 ? -8.942 -3.147 31.500 1.00 78.75 312 PHE A CA 1
ATOM 2456 C C . PHE A 1 312 ? -10.140 -2.594 30.734 1.00 78.75 312 PHE A C 1
ATOM 2458 O O . PHE A 1 312 ? -11.109 -2.200 31.363 1.00 78.75 312 PHE A O 1
ATOM 2465 N N . ASP A 1 313 ? -10.046 -2.586 29.406 1.00 87.31 313 ASP A N 1
ATOM 2466 C CA . ASP A 1 313 ? -11.097 -2.123 28.494 1.00 87.31 313 ASP A CA 1
ATOM 2467 C C . ASP A 1 313 ? -12.386 -2.944 28.643 1.00 87.31 313 ASP A C 1
ATOM 2469 O O . ASP A 1 313 ? -12.366 -4.163 28.422 1.00 87.31 313 ASP A O 1
ATOM 2473 N N . ASP A 1 314 ? -13.503 -2.286 28.951 1.00 88.81 314 ASP A N 1
ATOM 2474 C CA . ASP A 1 314 ? -14.795 -2.955 29.114 1.00 88.81 314 ASP A CA 1
ATOM 2475 C C . ASP A 1 314 ? -15.461 -3.344 27.775 1.00 88.81 314 ASP A C 1
ATOM 2477 O O . ASP A 1 314 ? -15.342 -2.685 26.741 1.00 88.81 314 ASP A O 1
ATOM 2481 N N . TYR A 1 315 ? -16.188 -4.465 27.760 1.00 91.75 315 TYR A N 1
ATOM 2482 C CA . TYR A 1 315 ? -16.808 -5.001 26.542 1.00 91.75 315 TYR A CA 1
ATOM 2483 C C . TYR A 1 315 ? -18.282 -4.582 26.410 1.00 91.75 315 TYR A C 1
ATOM 2485 O O . TYR A 1 315 ? -19.165 -5.104 27.093 1.00 91.75 315 TYR A O 1
ATOM 2493 N N . LEU A 1 316 ? -18.567 -3.691 25.455 1.00 92.19 316 LEU A N 1
ATOM 2494 C CA . LEU A 1 316 ? -19.892 -3.086 25.247 1.00 92.19 316 LEU A CA 1
ATOM 2495 C C . LEU A 1 316 ? -20.815 -3.929 24.338 1.00 92.19 316 LEU A C 1
ATOM 2497 O O . LEU A 1 316 ? -22.047 -3.821 24.397 1.00 92.19 316 LEU A O 1
ATOM 2501 N N . GLY A 1 317 ? -20.247 -4.813 23.509 1.00 93.69 317 GLY A N 1
ATOM 2502 C CA . GLY A 1 317 ? -20.992 -5.856 22.794 1.00 93.69 317 GLY A CA 1
ATOM 2503 C C . GLY A 1 317 ? -20.437 -6.233 21.419 1.00 93.69 317 GLY A C 1
ATOM 2504 O O . GLY A 1 317 ? -19.499 -5.625 20.911 1.00 93.69 317 GLY A O 1
ATOM 2505 N N . THR A 1 318 ? -21.063 -7.222 20.770 1.00 95.94 318 THR A N 1
ATOM 2506 C CA . THR A 1 318 ? -20.703 -7.669 19.413 1.00 95.94 318 THR A CA 1
ATOM 2507 C C . THR A 1 318 ? -21.879 -7.631 18.446 1.00 95.94 318 THR A C 1
ATOM 2509 O O . THR A 1 318 ? -23.020 -7.925 18.796 1.00 95.94 318 THR A O 1
ATOM 2512 N N . CYS A 1 319 ? -21.570 -7.342 17.184 1.00 96.19 319 CYS A N 1
ATOM 2513 C CA . CYS A 1 319 ? -22.416 -7.643 16.046 1.00 96.19 319 CYS A CA 1
ATOM 2514 C C . CYS A 1 319 ? -21.719 -8.669 15.152 1.00 96.19 319 CYS A C 1
ATOM 2516 O O . CYS A 1 319 ? -20.669 -8.382 14.579 1.00 96.19 319 CYS A O 1
ATOM 2518 N N . THR A 1 320 ? -22.330 -9.841 14.975 1.00 96.38 320 THR A N 1
ATOM 2519 C CA . THR A 1 320 ? -21.876 -10.847 14.005 1.00 96.38 320 THR A CA 1
ATOM 2520 C C . THR A 1 320 ? -22.903 -11.000 12.885 1.00 96.38 320 THR A C 1
ATOM 2522 O O . THR A 1 320 ? -24.100 -11.130 13.151 1.00 96.38 320 THR A O 1
ATOM 2525 N N . LYS A 1 321 ? -22.449 -10.996 11.627 1.00 95.44 321 LYS A N 1
ATOM 2526 C CA . LYS A 1 321 ? -23.265 -11.273 10.434 1.00 95.44 321 LYS A CA 1
ATOM 2527 C C . LYS A 1 321 ? -22.552 -12.282 9.537 1.00 95.44 321 LYS A C 1
ATOM 2529 O O . LYS A 1 321 ? -21.376 -12.120 9.223 1.00 95.44 321 LYS A O 1
ATOM 2534 N N . THR A 1 322 ? -23.274 -13.302 9.086 1.00 95.38 322 THR A N 1
ATOM 2535 C CA . THR A 1 322 ? -22.795 -14.198 8.028 1.00 95.38 322 THR A CA 1
ATOM 2536 C C . THR A 1 322 ? -22.879 -13.475 6.688 1.00 95.38 322 THR A C 1
ATOM 2538 O O . THR A 1 322 ? -23.918 -12.917 6.340 1.00 95.38 322 THR A O 1
ATOM 2541 N N . LEU A 1 323 ? -21.773 -13.459 5.952 1.00 92.44 323 LEU A N 1
ATOM 2542 C CA . LEU A 1 323 ? -21.607 -12.640 4.758 1.00 92.44 323 LEU A CA 1
ATOM 2543 C C . LEU A 1 323 ? -22.359 -13.203 3.551 1.00 92.44 323 LEU A C 1
ATOM 2545 O O . LEU A 1 323 ? -22.166 -14.358 3.167 1.00 92.44 323 LEU A O 1
ATOM 2549 N N . SER A 1 324 ? -23.141 -12.349 2.899 1.00 90.25 324 SER A N 1
ATOM 2550 C CA . SER A 1 324 ? -23.778 -12.581 1.601 1.00 90.25 324 SER A CA 1
ATOM 2551 C C . SER A 1 324 ? -23.233 -11.599 0.555 1.00 90.25 324 SER A C 1
ATOM 2553 O O . SER A 1 324 ? -22.700 -10.546 0.893 1.00 90.25 324 SER A O 1
ATOM 2555 N N . ARG A 1 325 ? -23.330 -11.955 -0.733 1.00 89.06 325 ARG A N 1
ATOM 2556 C CA . ARG A 1 325 ? -22.877 -11.116 -1.858 1.00 89.06 325 ARG A CA 1
ATOM 2557 C C . ARG A 1 325 ? -23.753 -9.865 -1.992 1.00 89.06 325 ARG A C 1
ATOM 2559 O O . ARG A 1 325 ? -24.975 -9.993 -2.011 1.00 89.06 325 ARG A O 1
ATOM 2566 N N . GLY A 1 326 ? -23.136 -8.692 -2.147 1.00 88.19 326 GLY A N 1
ATOM 2567 C CA . GLY A 1 326 ? -23.828 -7.404 -2.281 1.00 88.19 326 GLY A CA 1
ATOM 2568 C C . GLY A 1 326 ? -23.405 -6.360 -1.242 1.00 88.19 326 GLY A C 1
ATOM 2569 O O . GLY A 1 326 ? -22.441 -6.556 -0.505 1.00 88.19 326 GLY A O 1
ATOM 2570 N N . VAL A 1 327 ? -24.139 -5.243 -1.205 1.00 92.31 327 VAL A N 1
ATOM 2571 C CA . VAL A 1 327 ? -23.947 -4.128 -0.260 1.00 92.31 327 VAL A CA 1
ATOM 2572 C C . VAL A 1 327 ? -25.086 -4.132 0.753 1.00 92.31 327 VAL A C 1
ATOM 2574 O O . VAL A 1 327 ? -26.253 -4.152 0.363 1.00 92.31 327 VAL A O 1
ATOM 2577 N N . PHE A 1 328 ? -24.757 -4.076 2.042 1.00 95.12 328 PHE A N 1
ATOM 2578 C CA . PHE A 1 328 ? -25.726 -4.168 3.130 1.00 95.12 328 PHE A CA 1
ATOM 2579 C C . PHE A 1 328 ? -25.444 -3.135 4.219 1.00 95.12 328 PHE A C 1
ATOM 2581 O O . PHE A 1 328 ? -24.321 -3.020 4.707 1.00 95.12 328 PHE A O 1
ATOM 2588 N N . ASN A 1 329 ? -26.499 -2.445 4.652 1.00 96.31 329 ASN A N 1
ATOM 2589 C CA . ASN A 1 329 ? -26.491 -1.642 5.871 1.00 96.31 329 ASN A CA 1
ATOM 2590 C C . ASN A 1 329 ? -26.872 -2.561 7.037 1.00 96.31 329 ASN A C 1
ATOM 2592 O O . ASN A 1 329 ? -28.000 -3.054 7.108 1.00 96.31 329 ASN A O 1
ATOM 2596 N N . ALA A 1 330 ? -25.926 -2.832 7.927 1.00 95.38 330 ALA A N 1
ATOM 2597 C CA . ALA A 1 330 ? -26.123 -3.655 9.104 1.00 95.38 330 ALA A CA 1
ATOM 2598 C C . ALA A 1 330 ? -26.507 -2.796 10.312 1.00 95.38 330 ALA A C 1
ATOM 2600 O O . ALA A 1 330 ? -25.906 -1.756 10.576 1.00 95.38 330 ALA A O 1
ATOM 2601 N N . VAL A 1 331 ? -27.479 -3.291 11.077 1.00 96.56 331 VAL A N 1
ATOM 2602 C CA . VAL A 1 331 ? -27.844 -2.775 12.398 1.00 96.56 331 VAL A CA 1
ATOM 2603 C C . VAL A 1 331 ? -27.797 -3.935 13.390 1.00 96.56 331 VAL A C 1
ATOM 2605 O O . VAL A 1 331 ? -28.214 -5.059 13.071 1.00 96.56 331 VAL A O 1
ATOM 2608 N N . CYS A 1 332 ? -27.265 -3.667 14.579 1.00 95.06 332 CYS A N 1
ATOM 2609 C CA . CYS A 1 332 ? -27.190 -4.609 15.688 1.00 95.06 332 CYS A CA 1
ATOM 2610 C C . CYS A 1 332 ? -27.446 -3.893 17.011 1.00 95.06 332 CYS A C 1
ATOM 2612 O O . CYS A 1 332 ? -26.693 -2.996 17.388 1.00 95.06 332 CYS A O 1
ATOM 2614 N N . SER A 1 333 ? -28.470 -4.337 17.736 1.00 94.06 333 SER A N 1
ATOM 2615 C CA . SER A 1 333 ? -28.614 -4.039 19.159 1.00 94.06 333 SER A CA 1
ATOM 2616 C C . SER A 1 333 ? -27.519 -4.778 19.927 1.00 94.06 333 SER A C 1
ATOM 2618 O O . SER A 1 333 ? -27.362 -5.990 19.778 1.00 94.06 333 SER A O 1
ATOM 2620 N N . LEU A 1 334 ? -26.750 -4.028 20.704 1.00 91.38 334 LEU A N 1
ATOM 2621 C CA . LEU A 1 334 ? -25.755 -4.513 21.652 1.00 91.38 334 LEU A CA 1
ATOM 2622 C C . LEU A 1 334 ? -26.371 -4.523 23.055 1.00 91.38 334 LEU A C 1
ATOM 2624 O O . LEU A 1 334 ? -27.412 -3.907 23.278 1.00 91.38 334 LEU A O 1
ATOM 2628 N N . ASN A 1 335 ? -25.690 -5.143 24.018 1.00 84.81 335 ASN A N 1
ATOM 2629 C CA . ASN A 1 335 ? -26.080 -5.044 25.428 1.00 84.81 335 ASN A CA 1
ATOM 2630 C C . ASN A 1 335 ? -26.072 -3.583 25.906 1.00 84.81 335 ASN A C 1
ATOM 2632 O O . ASN A 1 335 ? -26.961 -3.177 26.647 1.00 84.81 335 ASN A O 1
ATOM 2636 N N . ALA A 1 336 ? -25.092 -2.808 25.435 1.00 86.88 336 ALA A N 1
ATOM 2637 C CA . ALA A 1 336 ? -24.870 -1.428 25.836 1.00 86.88 336 ALA A CA 1
ATOM 2638 C C . ALA A 1 336 ? -25.378 -0.374 24.833 1.00 86.88 336 ALA A C 1
ATOM 2640 O O . ALA A 1 336 ? -25.046 0.784 25.010 1.00 86.88 336 ALA A O 1
ATOM 2641 N N . GLY A 1 337 ? -26.114 -0.701 23.758 1.00 92.94 337 GLY A N 1
ATOM 2642 C CA . GLY A 1 337 ? -26.555 0.318 22.780 1.00 92.94 337 GLY A CA 1
ATOM 2643 C C . GLY A 1 337 ? -26.897 -0.229 21.392 1.00 92.94 337 GLY A C 1
ATOM 2644 O O . GLY A 1 337 ? -27.353 -1.360 21.261 1.00 92.94 337 GLY A O 1
ATOM 2645 N N . THR A 1 338 ? -26.706 0.553 20.320 1.00 96.94 338 THR A N 1
ATOM 2646 C CA . THR A 1 338 ? -26.906 0.076 18.930 1.00 96.94 338 THR A CA 1
ATOM 2647 C C . THR A 1 338 ? -25.744 0.453 18.011 1.00 96.94 338 THR A C 1
ATOM 2649 O O . THR A 1 338 ? -25.377 1.623 17.919 1.00 96.94 338 THR A O 1
ATOM 2652 N N . LEU A 1 339 ? -25.204 -0.536 17.291 1.00 97.56 339 LEU A N 1
ATOM 2653 C CA . LEU A 1 339 ? -24.142 -0.392 16.291 1.00 97.56 339 LEU A CA 1
ATOM 2654 C C . LEU A 1 339 ? -24.712 -0.415 14.866 1.00 97.56 339 LEU A C 1
ATOM 2656 O O . LEU A 1 339 ? -25.570 -1.242 14.538 1.00 97.56 339 LEU A O 1
ATOM 2660 N N . TYR A 1 340 ? -24.167 0.451 14.016 1.00 97.81 340 TYR A N 1
ATOM 2661 C CA . TYR A 1 340 ? -24.499 0.611 12.605 1.00 97.81 340 TYR A CA 1
ATOM 2662 C C . TYR A 1 340 ? -23.218 0.569 11.765 1.00 97.81 340 TYR A C 1
ATOM 2664 O O . TYR A 1 340 ? -22.204 1.154 12.147 1.00 97.81 340 TYR A O 1
ATOM 2672 N N . TYR A 1 341 ? -23.254 -0.113 10.621 1.00 96.94 341 TYR A N 1
ATOM 2673 C CA . TYR A 1 341 ? -22.168 -0.102 9.635 1.00 96.94 341 TYR A CA 1
ATOM 2674 C C . TYR A 1 341 ? -22.658 -0.541 8.259 1.00 96.94 341 TYR A C 1
ATOM 2676 O O . TYR A 1 341 ? -23.667 -1.235 8.133 1.00 96.94 341 TYR A O 1
ATOM 2684 N N . THR A 1 342 ? -21.895 -0.204 7.228 1.00 94.69 342 THR A N 1
ATOM 2685 C CA . THR A 1 342 ? -22.064 -0.745 5.879 1.00 94.69 342 THR A CA 1
ATOM 2686 C C . THR A 1 342 ? -21.028 -1.836 5.644 1.00 94.69 342 THR A C 1
ATOM 2688 O O . THR A 1 342 ? -19.859 -1.672 5.999 1.00 94.69 342 THR A O 1
ATOM 2691 N N . TYR A 1 343 ? -21.422 -2.941 5.011 1.00 93.19 343 TYR A N 1
ATOM 2692 C CA . TYR A 1 343 ? -20.470 -3.896 4.445 1.00 93.19 343 TYR A CA 1
ATOM 2693 C C . TYR A 1 343 ? -20.788 -4.218 2.982 1.00 93.19 343 TYR A C 1
ATOM 2695 O O . TYR A 1 343 ? -21.945 -4.219 2.560 1.00 93.19 343 TYR A O 1
ATOM 2703 N N . ASN A 1 344 ? -19.743 -4.470 2.197 1.00 89.31 344 ASN A N 1
ATOM 2704 C CA . ASN A 1 344 ? -19.823 -4.818 0.779 1.00 89.31 344 ASN A CA 1
ATOM 2705 C C . ASN A 1 344 ? -19.002 -6.085 0.519 1.00 89.31 344 ASN A C 1
ATOM 2707 O O . ASN A 1 344 ? -17.847 -6.144 0.941 1.00 89.31 344 ASN A O 1
ATOM 2711 N N . VAL A 1 345 ? -19.587 -7.065 -0.172 1.00 87.00 345 VAL A N 1
ATOM 2712 C CA . VAL A 1 345 ? -18.957 -8.338 -0.554 1.00 87.00 345 VAL A CA 1
ATOM 2713 C C . VAL A 1 345 ? -19.007 -8.497 -2.072 1.00 87.00 345 VAL A C 1
ATOM 2715 O O . VAL A 1 345 ? -20.096 -8.633 -2.645 1.00 87.00 345 VAL A O 1
ATOM 2718 N N . GLN A 1 346 ? -17.828 -8.490 -2.703 1.00 69.94 346 GLN A N 1
ATOM 2719 C CA . GLN A 1 346 ? -17.664 -8.480 -4.164 1.00 69.94 346 GLN A CA 1
ATOM 2720 C C . GLN A 1 346 ? -17.828 -9.841 -4.845 1.00 69.94 346 GLN A C 1
ATOM 2722 O O . GLN A 1 346 ? -17.520 -10.909 -4.270 1.00 69.94 346 GLN A O 1
#

Secondary structure (DSSP, 8-state):
-----------HHHHHHTTS--TTB--EEE---B--S----TT-PPP--EEEEEETTEEEEEPPP-TT-SS-B----EEETT-BTT-EEEEEEE---SS-----EEEEEE--TTEEEEEEEEEEEES----TT-PPP--EEEEEETTEEEEEPPP-TT-SS-EE---EEEEEEETT-EEEEEEE---SSS--EEEEEEEE--SEEEEEEEEETTEEEEEEEEEEE-----S---TT---EEEEEEEEES----TT-PPP--EEEEEETTEEEEEPPP-TT-SS-EE---EEESS--TTSEEEEEEE---SSS--EEEEEEEE--SEEEEEEEEETTEEEEEEEEE-

Organism: NCBI:txid369639